Protein AF-A0A6A7AE44-F1 (afdb_monomer_lite)

Secondary structure (DSSP, 8-state):
--PEEEE---S-TT-----GGGT-TTS--TT--EEEEESS--HHHHHHHHT-TT--EEEEEEEEEE------GGGTT-----SEEEEEEEEEEEE-HHHHHHHHTT-TT--EEEEE--S-----SSSS---------HHHHHHHHGGGTTT--EEEEE--S----S--HHHHTHHHHS-TT-SEEEEE--TTS-SS----TTS------GGGS-HHHHHHHHHHHHTHHHH-TT--EEEEEE---SSSS--EEEEEEPPPTT---TTPEEEEEEEEEPTT---S-TTSS-------------------

Radius of gyration: 21.4 Å; chains: 1; bounding box: 53×50×62 Å

Structure (mmCIF, N/CA/C/O backbone):
data_AF-A0A6A7AE44-F1
#
_entry.id   AF-A0A6A7AE44-F1
#
loop_
_atom_site.group_PDB
_atom_site.id
_atom_site.type_symbol
_atom_site.label_atom_id
_atom_site.label_alt_id
_atom_site.label_comp_id
_atom_site.label_asym_id
_atom_site.label_entity_id
_atom_site.label_seq_id
_atom_site.pdbx_PDB_ins_code
_atom_site.Cartn_x
_atom_site.Cartn_y
_atom_site.Cartn_z
_atom_site.occupancy
_atom_site.B_iso_or_equiv
_atom_site.auth_seq_id
_atom_site.auth_comp_id
_atom_site.auth_asym_id
_atom_site.auth_atom_id
_atom_site.pdbx_PDB_model_num
ATOM 1 N N . MET A 1 1 ? -26.236 -9.462 4.933 1.00 46.47 1 MET A N 1
ATOM 2 C CA . MET A 1 1 ? -26.094 -8.435 3.883 1.00 46.47 1 MET A CA 1
ATOM 3 C C . MET A 1 1 ? -25.087 -7.418 4.382 1.00 46.47 1 MET A C 1
ATOM 5 O O . MET A 1 1 ? -25.370 -6.773 5.387 1.00 46.47 1 MET A O 1
ATOM 9 N N . ASP A 1 2 ? -23.921 -7.316 3.748 1.00 50.88 2 ASP A N 1
ATOM 10 C CA . ASP A 1 2 ? -22.960 -6.255 4.054 1.00 50.88 2 ASP A CA 1
ATOM 11 C C . ASP A 1 2 ? -23.473 -4.956 3.428 1.00 50.88 2 ASP A C 1
ATOM 13 O O . ASP A 1 2 ? -23.648 -4.869 2.214 1.00 50.88 2 ASP A O 1
ATOM 17 N N . ARG A 1 3 ? -23.796 -3.957 4.255 1.00 55.84 3 ARG A N 1
ATOM 18 C CA . ARG A 1 3 ? -24.189 -2.639 3.748 1.00 55.84 3 ARG A CA 1
ATOM 19 C C . ARG A 1 3 ? -22.929 -1.878 3.351 1.00 55.84 3 ARG A C 1
ATOM 21 O O . ARG A 1 3 ? -22.082 -1.618 4.204 1.00 55.84 3 ARG A O 1
ATOM 28 N N . ILE A 1 4 ? -22.826 -1.506 2.078 1.00 54.50 4 ILE A N 1
ATOM 29 C CA . ILE A 1 4 ? -21.828 -0.549 1.598 1.00 54.50 4 ILE A CA 1
ATOM 30 C C . ILE A 1 4 ? -22.443 0.842 1.732 1.00 54.50 4 ILE A C 1
ATOM 32 O O . ILE A 1 4 ? -23.440 1.150 1.083 1.00 54.50 4 ILE A O 1
ATOM 36 N N . ALA A 1 5 ? -21.854 1.685 2.575 1.00 64.94 5 ALA A N 1
ATOM 37 C CA . ALA A 1 5 ? -22.173 3.105 2.587 1.00 64.94 5 ALA A CA 1
ATOM 38 C C . ALA A 1 5 ? -21.274 3.823 1.569 1.00 64.94 5 ALA A C 1
ATOM 40 O O . ALA A 1 5 ? -20.048 3.788 1.699 1.00 64.94 5 ALA A O 1
ATOM 41 N N . GLN A 1 6 ? -21.887 4.463 0.571 1.00 61.62 6 GLN A N 1
ATOM 42 C CA . GLN A 1 6 ? -21.229 5.431 -0.308 1.00 61.62 6 GLN A CA 1
ATOM 43 C C . GLN A 1 6 ? -21.717 6.829 0.067 1.00 61.62 6 GLN A C 1
ATOM 45 O O . GLN A 1 6 ? -22.919 7.072 0.163 1.00 61.62 6 GLN A O 1
ATOM 50 N N . MET A 1 7 ? -20.788 7.752 0.299 1.00 59.50 7 MET A N 1
ATOM 51 C CA . MET A 1 7 ? -21.101 9.135 0.652 1.00 59.50 7 MET A CA 1
ATOM 52 C C . MET A 1 7 ? -20.315 10.071 -0.264 1.00 59.50 7 MET A C 1
ATOM 54 O O . MET A 1 7 ? -19.091 10.012 -0.281 1.00 59.50 7 MET A O 1
ATOM 58 N N . ASN A 1 8 ? -21.023 10.940 -0.992 1.00 57.03 8 ASN A N 1
ATOM 59 C CA . ASN A 1 8 ? -20.444 11.996 -1.829 1.00 57.03 8 ASN A CA 1
ATOM 60 C C . ASN A 1 8 ? -20.774 13.370 -1.239 1.00 57.03 8 ASN A C 1
ATOM 62 O O . ASN A 1 8 ? -21.880 13.594 -0.739 1.00 57.03 8 ASN A O 1
ATOM 66 N N . ARG A 1 9 ? -19.818 14.300 -1.298 1.00 59.78 9 ARG A N 1
ATOM 67 C CA . ARG A 1 9 ? -19.918 15.611 -0.646 1.00 59.78 9 ARG A CA 1
ATOM 68 C C . ARG A 1 9 ? -20.338 16.730 -1.612 1.00 59.78 9 ARG A C 1
ATOM 70 O O . ARG A 1 9 ? -20.030 16.706 -2.796 1.00 59.78 9 ARG A O 1
ATOM 77 N N . ARG A 1 10 ? -21.052 17.733 -1.076 1.00 59.06 10 ARG A N 1
ATOM 78 C CA . ARG A 1 10 ? -21.353 19.043 -1.708 1.00 59.06 10 ARG A CA 1
ATOM 79 C C . ARG A 1 10 ? -21.161 20.224 -0.726 1.00 59.06 10 ARG A C 1
ATOM 81 O O . ARG A 1 10 ? -21.859 21.228 -0.827 1.00 59.06 10 ARG A O 1
ATOM 88 N N . ARG A 1 11 ? -20.305 20.091 0.298 1.00 64.88 11 ARG A N 1
ATOM 89 C CA . ARG A 1 11 ? -20.173 21.071 1.407 1.00 64.88 11 ARG A CA 1
ATOM 90 C C . ARG A 1 11 ? -18.946 21.994 1.249 1.00 64.88 11 ARG A C 1
ATOM 92 O O . ARG A 1 11 ? -18.020 21.623 0.536 1.00 64.88 11 ARG A O 1
ATOM 99 N N . PRO A 1 12 ? -18.901 23.153 1.944 1.00 65.94 12 PRO A N 1
ATOM 100 C CA . PRO A 1 12 ? -17.715 24.011 2.009 1.00 65.94 12 PRO A CA 1
ATOM 101 C C . PRO A 1 12 ? -16.530 23.287 2.661 1.00 65.94 12 PRO A C 1
ATOM 103 O O . PRO A 1 12 ? -16.713 22.581 3.653 1.00 65.94 12 PRO A O 1
ATOM 106 N N . ALA A 1 13 ? -15.321 23.511 2.141 1.00 64.94 13 ALA A N 1
ATOM 107 C CA . ALA A 1 13 ? -14.087 22.819 2.537 1.00 64.94 13 ALA A CA 1
ATOM 108 C C . ALA A 1 13 ? -13.642 23.047 4.000 1.00 64.94 13 ALA A C 1
ATOM 110 O O . ALA A 1 13 ? -12.725 22.386 4.474 1.00 64.94 13 ALA A O 1
ATOM 111 N N . GLU A 1 14 ? -14.269 23.985 4.712 1.00 69.44 14 GLU A N 1
ATOM 112 C CA . GLU A 1 14 ? -13.803 24.489 6.010 1.00 69.44 14 GLU A CA 1
ATOM 113 C C . GLU A 1 14 ? -14.457 23.820 7.226 1.00 69.44 14 GLU A C 1
ATOM 115 O O . GLU A 1 14 ? -14.074 24.105 8.357 1.00 69.44 14 GLU A O 1
ATOM 120 N N . ARG A 1 15 ? -15.456 22.948 7.035 1.00 75.94 15 ARG A N 1
ATOM 121 C CA . ARG A 1 15 ? -16.130 22.273 8.154 1.00 75.94 15 ARG A CA 1
ATOM 122 C C . ARG A 1 15 ? -16.066 20.765 8.015 1.00 75.94 15 ARG A C 1
ATOM 124 O O . ARG A 1 15 ? -16.574 20.209 7.038 1.00 75.94 15 ARG A O 1
ATOM 131 N N . ASP A 1 16 ? -15.524 20.116 9.039 1.00 79.62 16 ASP A N 1
ATOM 132 C CA . ASP A 1 16 ? -15.616 18.671 9.197 1.00 79.62 16 ASP A CA 1
ATOM 133 C C . ASP A 1 16 ? -17.077 18.236 9.390 1.00 79.62 16 ASP A C 1
ATOM 135 O O . ASP A 1 16 ? -17.927 18.948 9.931 1.00 79.62 16 ASP A O 1
ATOM 139 N N . PHE A 1 17 ? -17.377 17.031 8.933 1.00 74.12 17 PHE A N 1
ATOM 140 C CA . PHE A 1 17 ? -18.640 16.352 9.116 1.00 74.12 17 PHE A CA 1
ATOM 141 C C . PHE A 1 17 ? -18.744 15.935 10.580 1.00 74.12 17 PHE A C 1
ATOM 143 O O . PHE A 1 17 ? -17.943 15.138 11.088 1.00 74.12 17 PHE A O 1
ATOM 150 N N . GLU A 1 18 ? -19.733 16.492 11.272 1.00 73.00 18 GLU A N 1
ATOM 151 C CA . GLU A 1 18 ? -20.117 16.024 12.595 1.00 73.00 18 GLU A CA 1
ATOM 152 C C . GLU A 1 18 ? -20.654 14.601 12.462 1.00 73.00 18 GLU A C 1
ATOM 154 O O . GLU A 1 18 ? -21.740 14.347 11.945 1.00 73.00 18 GLU A O 1
ATOM 159 N N . CYS A 1 19 ? -19.837 13.647 12.891 1.00 71.25 19 CYS A N 1
ATOM 160 C CA . CYS A 1 19 ? -20.196 12.243 12.908 1.00 71.25 19 CYS A CA 1
ATOM 161 C C . CYS A 1 19 ? -21.068 11.987 14.136 1.00 71.25 19 CYS A C 1
ATOM 163 O O . CYS A 1 19 ? -20.549 11.612 15.188 1.00 71.25 19 CYS A O 1
ATOM 165 N N . CYS A 1 20 ? -22.384 12.189 14.011 1.00 70.56 20 CYS A N 1
ATOM 166 C CA . CYS A 1 20 ? -23.329 11.953 15.110 1.00 70.56 20 CYS A CA 1
ATOM 167 C C . CYS A 1 20 ? -23.188 10.536 15.689 1.00 70.56 20 CYS A C 1
ATOM 169 O O . CYS A 1 20 ? -23.326 10.357 16.887 1.00 70.56 20 CYS A O 1
ATOM 171 N N . PHE A 1 21 ? -22.788 9.556 14.873 1.00 73.44 21 PHE A N 1
ATOM 172 C CA . PHE A 1 21 ? -22.563 8.164 15.281 1.00 73.44 21 PHE A CA 1
ATOM 173 C C . PHE A 1 21 ? -21.436 7.934 16.303 1.00 73.44 21 PHE A C 1
ATOM 175 O O . PHE A 1 21 ? -21.269 6.817 16.778 1.00 73.44 21 PHE A O 1
ATOM 182 N N . LEU A 1 22 ? -20.628 8.950 16.619 1.00 70.06 22 LEU A N 1
ATOM 183 C CA . LEU A 1 22 ? -19.574 8.852 17.641 1.00 70.06 22 LEU A CA 1
ATOM 184 C C . LEU A 1 22 ? -19.949 9.516 18.964 1.00 70.06 22 LEU A C 1
ATOM 186 O O . LEU A 1 22 ? -19.218 9.345 19.941 1.00 70.06 22 LEU A O 1
ATOM 190 N N . VAL A 1 23 ? -21.036 10.288 18.969 1.00 72.38 23 VAL A N 1
ATOM 191 C CA . VAL A 1 23 ? -21.531 11.062 20.116 1.00 72.38 23 VAL A CA 1
ATOM 192 C C . VAL A 1 23 ? -22.860 10.492 20.602 1.00 72.38 23 VAL A C 1
ATOM 194 O O . VAL A 1 23 ? -23.105 10.424 21.801 1.00 72.38 23 VAL A O 1
ATOM 197 N N . ASP A 1 24 ? -23.692 10.059 19.663 1.00 72.69 24 ASP A N 1
ATOM 198 C CA . ASP A 1 24 ? -25.028 9.549 19.891 1.00 72.69 24 ASP A CA 1
ATOM 199 C C . ASP A 1 24 ? -25.013 8.014 19.847 1.00 72.69 24 ASP A C 1
ATOM 201 O O . ASP A 1 24 ? -24.903 7.402 18.781 1.00 72.69 24 ASP A O 1
ATOM 205 N N . ASN A 1 25 ? -25.089 7.398 21.029 1.00 70.00 25 ASN A N 1
ATOM 206 C CA . ASN A 1 25 ? -25.169 5.945 21.186 1.00 70.00 25 ASN A CA 1
ATOM 207 C C . ASN A 1 25 ? -26.554 5.385 20.808 1.00 70.00 25 ASN A C 1
ATOM 209 O O . ASN A 1 25 ? -26.734 4.170 20.842 1.00 70.00 25 ASN A O 1
ATOM 213 N N . GLU A 1 26 ? -27.539 6.227 20.472 1.00 72.69 26 GLU A N 1
ATOM 214 C CA . GLU A 1 26 ? -28.905 5.774 20.188 1.00 72.69 26 GLU A CA 1
ATOM 215 C C . GLU A 1 26 ? -29.047 5.127 18.804 1.00 72.69 26 GLU A C 1
ATOM 217 O O . GLU A 1 26 ? -29.993 4.377 18.555 1.00 72.69 26 GLU A O 1
ATOM 222 N N . ARG A 1 27 ? -28.107 5.379 17.886 1.00 80.56 27 ARG A N 1
ATOM 223 C CA . ARG A 1 27 ? -28.139 4.812 16.533 1.00 80.56 27 ARG A CA 1
ATOM 224 C C . ARG A 1 27 ? -27.209 3.611 16.416 1.00 80.56 27 ARG A C 1
ATOM 226 O O . ARG A 1 27 ? -25.998 3.722 16.586 1.00 80.56 27 ARG A O 1
ATOM 233 N N . ASP A 1 28 ? -27.782 2.473 16.041 1.00 83.19 28 ASP A N 1
ATOM 234 C CA . ASP A 1 28 ? -27.025 1.249 15.806 1.00 83.19 28 ASP A CA 1
ATOM 235 C C . ASP A 1 28 ? -26.329 1.263 14.431 1.00 83.19 28 ASP A C 1
ATOM 237 O O . ASP A 1 28 ? -26.972 1.230 13.378 1.00 83.19 28 ASP A O 1
ATOM 241 N N . PHE A 1 29 ? -24.995 1.280 14.451 1.00 84.62 29 PHE A N 1
ATOM 242 C CA . PHE A 1 29 ? -24.129 1.125 13.273 1.00 84.62 29 PHE A CA 1
ATOM 243 C C . PHE A 1 29 ? -23.356 -0.202 13.283 1.00 84.62 29 PHE A C 1
ATOM 245 O O . PHE A 1 29 ? -22.379 -0.370 12.548 1.00 84.62 29 PHE A O 1
ATOM 252 N N . SER A 1 30 ? -23.776 -1.166 14.105 1.00 87.25 30 SER A N 1
ATOM 253 C CA . SER A 1 30 ? -23.108 -2.460 14.276 1.00 87.25 30 SER A CA 1
ATOM 254 C C . SER A 1 30 ? -23.113 -3.339 13.018 1.00 87.25 30 SER A C 1
ATOM 256 O O . SER A 1 30 ? -22.368 -4.318 12.940 1.00 87.25 30 SER A O 1
ATOM 258 N N . ASN A 1 31 ? -23.908 -3.000 12.004 1.00 90.75 31 ASN A N 1
ATOM 259 C CA . ASN A 1 31 ? -23.988 -3.737 10.745 1.00 90.75 31 ASN A CA 1
ATOM 260 C C . ASN A 1 31 ? -23.072 -3.193 9.633 1.00 90.75 31 ASN A C 1
ATOM 262 O O . ASN A 1 31 ? -22.961 -3.831 8.584 1.00 90.75 31 ASN A O 1
ATOM 266 N N . ILE A 1 32 ? -22.405 -2.050 9.831 1.00 92.88 32 ILE A N 1
ATOM 267 C CA . ILE A 1 32 ? -21.503 -1.482 8.822 1.00 92.88 32 ILE A CA 1
ATOM 268 C C . ILE A 1 32 ? -20.132 -2.148 8.938 1.00 92.88 32 ILE A C 1
ATOM 270 O O . ILE A 1 32 ? -19.388 -1.910 9.888 1.00 92.88 32 ILE A O 1
ATOM 274 N N . ARG A 1 33 ? -19.792 -2.977 7.946 1.00 96.00 33 ARG A N 1
ATOM 275 C CA . ARG A 1 33 ? -18.502 -3.686 7.873 1.00 96.00 33 ARG A CA 1
ATOM 276 C C . ARG A 1 33 ? -17.525 -3.092 6.874 1.00 96.00 33 ARG A C 1
ATOM 278 O O . ARG A 1 33 ? -16.318 -3.258 7.054 1.00 96.00 33 ARG A O 1
ATOM 285 N N . THR A 1 34 ? -18.035 -2.373 5.878 1.00 96.50 34 THR A N 1
ATOM 286 C CA . THR A 1 34 ? -17.228 -1.795 4.807 1.00 96.50 34 THR A CA 1
ATOM 287 C C . THR A 1 34 ? -17.686 -0.380 4.503 1.00 96.50 34 THR A C 1
ATOM 289 O O . THR A 1 34 ? -18.879 -0.127 4.335 1.00 96.50 34 THR A O 1
ATOM 292 N N . ILE A 1 35 ? -16.730 0.540 4.397 1.00 95.50 35 ILE A N 1
ATOM 293 C CA . ILE A 1 35 ? -16.974 1.922 3.982 1.00 95.50 35 ILE A CA 1
ATOM 294 C C . ILE A 1 35 ? -16.084 2.269 2.797 1.00 95.50 35 ILE A C 1
ATOM 296 O O . ILE A 1 35 ? -14.884 1.984 2.789 1.00 95.50 35 ILE A O 1
ATOM 300 N N . HIS A 1 36 ? -16.672 2.950 1.817 1.00 96.19 36 HIS A N 1
ATOM 301 C CA . HIS A 1 36 ? -15.932 3.582 0.737 1.00 96.19 36 HIS A CA 1
ATOM 302 C C . HIS A 1 36 ? -16.263 5.070 0.701 1.00 96.19 36 HIS A C 1
ATOM 304 O O . HIS A 1 36 ? -17.385 5.462 0.393 1.00 96.19 36 HIS A O 1
ATOM 310 N N . VAL A 1 37 ? -15.266 5.893 1.016 1.00 93.69 37 VAL A N 1
ATOM 311 C CA . VAL A 1 37 ? -15.342 7.347 0.880 1.00 93.69 37 VAL A CA 1
ATOM 312 C C . VAL A 1 37 ? -14.539 7.812 -0.331 1.00 93.69 37 VAL A C 1
ATOM 314 O O . VAL A 1 37 ? -13.438 7.317 -0.612 1.00 93.69 37 VAL A O 1
ATOM 317 N N . GLN A 1 38 ? -15.105 8.758 -1.073 1.00 92.31 38 GLN A N 1
ATOM 318 C CA . GLN A 1 38 ? -14.507 9.306 -2.284 1.00 92.31 38 GLN A CA 1
ATOM 319 C C . GLN A 1 38 ? -14.627 10.823 -2.283 1.00 92.31 38 GLN A C 1
ATOM 321 O O . GLN A 1 38 ? -15.735 11.323 -2.138 1.00 92.31 38 GLN A O 1
ATOM 326 N N . GLN A 1 39 ? -13.503 11.509 -2.524 1.00 87.94 39 GLN A N 1
ATOM 327 C CA . GLN A 1 39 ? -13.413 12.972 -2.686 1.00 87.94 39 GLN A CA 1
ATOM 328 C C . GLN A 1 39 ? -13.880 13.788 -1.464 1.00 87.94 39 GLN A C 1
ATOM 330 O O . GLN A 1 39 ? -14.750 13.389 -0.707 1.00 87.94 39 GLN A O 1
ATOM 335 N N . ASP A 1 40 ? -13.282 14.957 -1.245 1.00 86.31 40 ASP A N 1
ATOM 336 C CA . ASP A 1 40 ? -13.733 15.943 -0.245 1.00 86.31 40 ASP A CA 1
ATOM 337 C C . ASP A 1 40 ? -13.851 15.465 1.220 1.00 86.31 40 ASP A C 1
ATOM 339 O O . ASP A 1 40 ? -14.496 16.133 2.033 1.00 86.31 40 ASP A O 1
ATOM 343 N N . PHE A 1 41 ? -13.214 14.349 1.591 1.00 90.81 41 PHE A N 1
ATOM 344 C CA . PHE A 1 41 ? -13.094 13.911 2.984 1.00 90.81 41 PHE A CA 1
ATOM 345 C C . PHE A 1 41 ? -11.751 14.331 3.577 1.00 90.81 41 PHE A C 1
ATOM 347 O O . PHE A 1 41 ? -10.691 14.076 2.999 1.00 90.81 41 PHE A O 1
ATOM 354 N N . THR A 1 42 ? -11.796 14.946 4.756 1.00 92.44 42 THR A N 1
ATOM 355 C CA . THR A 1 42 ? -10.609 15.270 5.547 1.00 92.44 42 THR A CA 1
ATOM 356 C C . THR A 1 42 ? -10.078 14.019 6.247 1.00 92.44 42 THR A C 1
ATOM 358 O O . THR A 1 42 ? -10.796 13.040 6.468 1.00 92.44 42 THR A O 1
ATOM 361 N N . THR A 1 43 ? -8.806 14.041 6.648 1.00 94.62 43 THR A N 1
ATOM 362 C CA . THR A 1 43 ? -8.214 12.963 7.456 1.00 94.62 43 THR A CA 1
ATOM 363 C C . THR A 1 43 ? -8.990 12.739 8.757 1.00 94.62 43 THR A C 1
ATOM 365 O O . THR A 1 43 ? -9.160 11.597 9.179 1.00 94.62 43 THR A O 1
ATOM 368 N N . THR A 1 44 ? -9.486 13.815 9.378 1.00 94.38 44 THR A N 1
ATOM 369 C CA . THR A 1 44 ? -10.305 13.760 10.595 1.00 94.38 44 THR A CA 1
ATOM 370 C C . THR A 1 44 ? -11.593 12.975 10.363 1.00 94.38 44 THR A C 1
ATOM 372 O O . THR A 1 44 ? -11.954 12.118 11.168 1.00 94.38 44 THR A O 1
ATOM 375 N N . GLU A 1 45 ? -12.280 13.230 9.251 1.00 93.25 45 GLU A N 1
ATOM 376 C CA . GLU A 1 45 ? -13.512 12.527 8.886 1.00 93.25 45 GLU A CA 1
ATOM 377 C C . GLU A 1 45 ? -13.257 11.064 8.556 1.00 93.25 45 GLU A C 1
ATOM 379 O O . GLU A 1 45 ? -13.976 10.194 9.041 1.00 93.25 45 GLU A O 1
ATOM 384 N N . ILE A 1 46 ? -12.203 10.784 7.785 1.00 95.31 46 ILE A N 1
ATOM 385 C CA . ILE A 1 46 ? -11.767 9.414 7.504 1.00 95.31 46 ILE A CA 1
ATOM 386 C C . ILE A 1 46 ? -11.566 8.672 8.825 1.00 95.31 46 ILE A C 1
ATOM 388 O O . ILE A 1 46 ? -12.170 7.624 9.038 1.00 95.31 46 ILE A O 1
ATOM 392 N N . LEU A 1 47 ? -10.798 9.254 9.747 1.00 95.62 47 LEU A N 1
ATOM 393 C CA . LEU A 1 47 ? -10.520 8.639 11.036 1.00 95.62 47 LEU A CA 1
ATOM 394 C C . LEU A 1 47 ? -11.785 8.475 11.891 1.00 95.62 47 LEU A C 1
ATOM 396 O O . LEU A 1 47 ? -11.933 7.452 12.546 1.00 95.62 47 LEU A O 1
ATOM 400 N N . ARG A 1 48 ? -12.738 9.414 11.843 1.00 93.56 48 ARG A N 1
ATOM 401 C CA . ARG A 1 48 ? -14.054 9.263 12.491 1.00 93.56 48 ARG A CA 1
ATOM 402 C C . ARG A 1 48 ? -14.785 8.013 11.998 1.00 93.56 48 ARG A C 1
ATOM 404 O O . ARG A 1 48 ? -15.210 7.204 12.820 1.00 93.56 48 ARG A O 1
ATOM 411 N N . PHE A 1 49 ? -14.888 7.810 10.683 1.00 94.56 49 PHE A N 1
ATOM 412 C CA . PHE A 1 49 ? -15.511 6.600 10.131 1.00 94.56 49 PHE A CA 1
ATOM 413 C C . PHE A 1 49 ? -14.776 5.328 10.555 1.00 94.56 49 PHE A C 1
ATOM 415 O O . PHE A 1 49 ? -15.423 4.335 10.879 1.00 94.56 49 PHE A O 1
ATOM 422 N N . MET A 1 50 ? -13.443 5.369 10.636 1.00 95.75 50 MET A N 1
ATOM 423 C CA . MET A 1 50 ? -12.630 4.227 11.071 1.00 95.75 50 MET A CA 1
ATOM 424 C C . MET A 1 50 ? -12.944 3.738 12.490 1.00 95.75 50 MET A C 1
ATOM 426 O O . MET A 1 50 ? -12.639 2.590 12.813 1.00 95.75 50 MET A O 1
ATOM 430 N N . LEU A 1 51 ? -13.539 4.581 13.335 1.00 94.25 51 LEU A N 1
ATOM 431 C CA . LEU A 1 51 ? -13.877 4.262 14.725 1.00 94.25 51 LEU A CA 1
ATOM 432 C C . LEU A 1 51 ? -15.256 3.612 14.894 1.00 94.25 51 LEU A C 1
ATOM 434 O O . LEU A 1 51 ? -15.682 3.382 16.026 1.00 94.25 51 LEU A O 1
ATOM 438 N N . LEU A 1 52 ? -15.954 3.293 13.802 1.00 92.94 52 LEU A N 1
ATOM 439 C CA . LEU A 1 52 ? -17.166 2.480 13.866 1.00 92.94 52 LEU A CA 1
ATOM 440 C C . LEU A 1 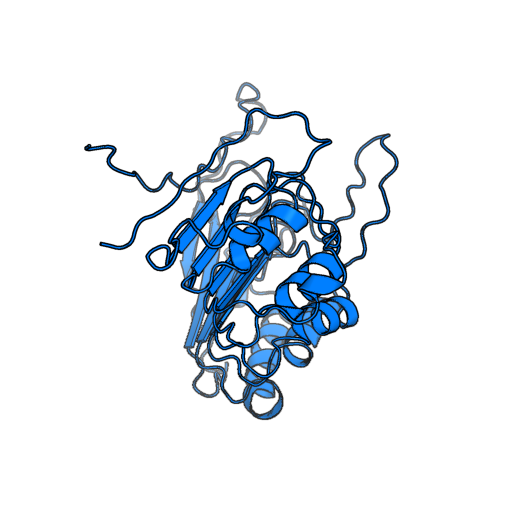52 ? -16.837 1.063 14.381 1.00 92.94 52 LEU A C 1
ATOM 442 O O . LEU A 1 52 ? -15.931 0.413 13.855 1.00 92.94 52 LEU A O 1
ATOM 446 N N . PRO A 1 53 ? -17.577 0.543 15.378 1.00 91.19 53 PRO A N 1
ATOM 447 C CA . PRO A 1 53 ? -17.178 -0.650 16.134 1.00 91.19 53 PRO A CA 1
ATOM 448 C C . PRO A 1 53 ? -17.099 -1.925 15.279 1.00 91.19 53 PRO A C 1
ATOM 450 O O . PRO A 1 53 ? -16.230 -2.779 15.493 1.00 91.19 53 PRO A O 1
ATOM 453 N N . SER A 1 54 ? -17.967 -2.041 14.274 1.00 94.12 54 SER A N 1
ATOM 454 C CA . SER A 1 54 ? -18.047 -3.210 13.390 1.00 94.12 54 SER A CA 1
ATOM 455 C C . SER A 1 54 ? -17.277 -3.081 12.082 1.00 94.12 54 SER A C 1
ATOM 457 O O . SER A 1 54 ? -17.242 -4.041 11.308 1.00 94.12 54 SER A O 1
ATOM 459 N N . LEU A 1 55 ? -16.657 -1.930 11.822 1.00 96.50 55 LEU A N 1
ATOM 460 C CA . LEU A 1 55 ? -15.990 -1.676 10.554 1.00 96.50 55 LEU A CA 1
ATOM 461 C C . LEU A 1 55 ? -14.747 -2.564 10.422 1.00 96.50 55 LEU A C 1
ATOM 463 O O . LEU A 1 55 ? -13.925 -2.665 11.328 1.00 96.50 55 LEU A O 1
ATOM 467 N N . ARG A 1 56 ? -14.615 -3.248 9.288 1.00 97.62 56 ARG A N 1
ATOM 468 C CA . ARG A 1 56 ? -13.495 -4.152 8.988 1.00 97.62 56 ARG A CA 1
ATOM 469 C C . ARG A 1 56 ? -12.676 -3.661 7.813 1.00 97.62 56 ARG A C 1
ATOM 471 O O . ARG A 1 56 ? -11.458 -3.819 7.816 1.00 97.62 56 ARG A O 1
ATOM 478 N N . GLU A 1 57 ? -13.325 -3.029 6.846 1.00 98.19 57 GLU A N 1
ATOM 479 C CA . GLU A 1 57 ? -12.671 -2.552 5.638 1.00 98.19 57 GLU A CA 1
ATOM 480 C C . GLU A 1 57 ? -13.011 -1.094 5.367 1.00 98.19 57 GLU A C 1
ATOM 482 O O . GLU A 1 57 ? -14.172 -0.686 5.415 1.00 98.19 57 GLU A O 1
ATOM 487 N N . MET A 1 58 ? -11.995 -0.305 5.032 1.00 97.94 58 MET A N 1
ATOM 488 C CA . MET A 1 58 ? -12.204 1.067 4.600 1.00 97.94 58 MET A CA 1
ATOM 489 C C . MET A 1 58 ? -11.360 1.405 3.382 1.00 97.94 58 MET A C 1
ATOM 491 O O . MET A 1 58 ? -10.163 1.122 3.331 1.00 97.94 58 MET A O 1
ATOM 495 N N . LYS A 1 59 ? -11.995 2.067 2.416 1.00 97.81 59 LYS A N 1
ATOM 496 C CA . LYS A 1 59 ? -11.332 2.672 1.264 1.00 97.81 59 LYS A CA 1
ATOM 497 C C . LYS A 1 59 ? -11.596 4.168 1.267 1.00 97.81 59 LYS A C 1
ATOM 499 O O . LYS A 1 59 ? -12.750 4.587 1.281 1.00 97.81 59 LYS A O 1
ATOM 504 N N . ALA A 1 60 ? -10.539 4.964 1.227 1.00 96.19 60 ALA A N 1
ATOM 505 C CA . ALA A 1 60 ? -10.599 6.405 1.067 1.00 96.19 60 ALA A CA 1
ATOM 506 C C . ALA A 1 60 ? -9.806 6.778 -0.186 1.00 96.19 60 ALA A C 1
ATOM 508 O O . ALA A 1 60 ? -8.584 6.644 -0.226 1.00 96.19 60 ALA A O 1
ATOM 509 N N . THR A 1 61 ? -10.522 7.175 -1.235 1.00 94.62 61 THR A N 1
ATOM 510 C CA . THR A 1 61 ? -9.959 7.332 -2.586 1.00 94.62 61 THR A CA 1
ATOM 511 C C . THR A 1 61 ? -10.215 8.723 -3.150 1.00 94.62 61 THR A C 1
ATOM 513 O O . THR A 1 61 ? -11.123 9.421 -2.698 1.00 94.62 61 THR A O 1
ATOM 516 N N . TYR A 1 62 ? -9.437 9.125 -4.159 1.00 90.94 62 TYR A N 1
ATOM 517 C CA . TYR A 1 62 ? -9.520 10.460 -4.775 1.00 90.94 62 TYR A CA 1
ATOM 518 C C . TYR A 1 62 ? -9.368 11.611 -3.776 1.00 90.94 62 TYR A C 1
ATOM 520 O O . TYR A 1 62 ? -9.917 12.694 -3.965 1.00 90.94 62 TYR A O 1
ATOM 528 N N . LEU A 1 63 ? -8.619 11.374 -2.710 1.00 91.06 63 LEU A N 1
ATOM 529 C CA . LEU A 1 63 ? -8.329 12.381 -1.711 1.00 91.06 63 LEU A CA 1
ATOM 530 C C . LEU A 1 63 ? -7.406 13.468 -2.311 1.00 91.06 63 LEU A C 1
ATOM 532 O O . LEU A 1 63 ? -6.623 13.188 -3.224 1.00 91.06 63 LEU A O 1
ATOM 536 N N . ASP A 1 64 ? -7.498 14.710 -1.828 1.00 88.06 64 ASP A N 1
ATOM 537 C CA . ASP A 1 64 ? -6.678 15.833 -2.329 1.00 88.06 64 ASP A CA 1
ATOM 538 C C . ASP A 1 64 ? -5.505 16.174 -1.399 1.00 88.06 64 ASP A C 1
ATOM 540 O O . ASP A 1 64 ? -4.346 16.198 -1.820 1.00 88.06 64 ASP A O 1
ATOM 544 N N . ILE A 1 65 ? -5.787 16.358 -0.107 1.00 88.81 65 ILE A N 1
ATOM 545 C CA . ILE A 1 65 ? -4.774 16.655 0.908 1.00 88.81 65 ILE A CA 1
ATOM 546 C C . ILE A 1 65 ? -5.018 15.799 2.153 1.00 88.81 65 ILE A C 1
ATOM 548 O O . ILE A 1 65 ? -6.109 15.818 2.715 1.00 88.81 65 ILE A O 1
ATOM 552 N N . MET A 1 66 ? -3.983 15.102 2.622 1.00 91.69 66 MET A N 1
ATOM 553 C CA . MET A 1 66 ? -3.963 14.401 3.905 1.00 91.69 66 MET A CA 1
ATOM 554 C C . MET A 1 66 ? -3.073 15.154 4.890 1.00 91.69 66 MET A C 1
ATOM 556 O O . MET A 1 66 ? -1.853 15.196 4.731 1.00 91.69 66 MET A O 1
ATOM 560 N N . LYS A 1 67 ? -3.700 15.759 5.898 1.00 92.88 67 LYS A N 1
ATOM 561 C CA . LYS A 1 67 ? -3.038 16.417 7.037 1.00 92.88 67 LYS A CA 1
ATOM 562 C C . LYS A 1 67 ? -3.228 15.591 8.307 1.00 92.88 67 LYS A C 1
ATOM 564 O O . LYS A 1 67 ? -4.151 14.775 8.323 1.00 92.88 67 LYS A O 1
ATOM 569 N N . PRO A 1 68 ? -2.421 15.783 9.361 1.00 93.69 68 PRO A N 1
ATOM 570 C CA . PRO A 1 68 ? -2.687 15.164 10.653 1.00 93.69 68 PRO A CA 1
ATOM 571 C C . PRO A 1 68 ? -4.143 15.402 11.085 1.00 93.69 68 PRO A C 1
ATOM 573 O O . PRO A 1 68 ? -4.629 16.527 10.949 1.00 93.69 68 PRO A O 1
ATOM 576 N N . PRO A 1 69 ? -4.864 14.357 11.525 1.00 94.44 69 PRO A N 1
ATOM 577 C CA . PRO A 1 69 ? -6.256 14.494 11.926 1.00 94.44 69 PRO A CA 1
ATOM 578 C C . PRO A 1 69 ? -6.357 15.310 13.217 1.00 94.44 69 PRO A C 1
ATOM 580 O O . PRO A 1 69 ? -5.585 15.093 14.154 1.00 94.44 69 PRO A O 1
ATOM 583 N N . ASP A 1 70 ? -7.343 16.199 13.272 1.00 92.81 70 ASP A N 1
ATOM 584 C CA . ASP A 1 70 ? -7.671 16.987 14.458 1.00 92.81 70 ASP A CA 1
ATOM 585 C C . ASP A 1 70 ? -8.791 16.285 15.236 1.00 92.81 70 ASP A C 1
ATOM 587 O O . ASP A 1 70 ? -9.983 16.418 14.941 1.00 92.81 70 ASP A O 1
ATOM 591 N N . LEU A 1 71 ? -8.393 15.427 16.178 1.00 87.81 71 LEU A N 1
ATOM 592 C CA . LEU A 1 71 ? -9.321 14.706 17.042 1.00 87.81 71 LEU A CA 1
ATOM 593 C C . LEU A 1 71 ? -9.289 15.260 18.468 1.00 87.81 71 LEU A C 1
ATOM 595 O O . LEU A 1 71 ? -8.201 15.490 19.001 1.00 87.81 71 LEU A O 1
ATOM 599 N N . PRO A 1 72 ? -10.453 15.349 19.141 1.00 89.50 72 PRO A N 1
ATOM 600 C CA . PRO A 1 72 ? -10.503 15.628 20.570 1.00 89.50 72 PRO A CA 1
ATOM 601 C C . PRO A 1 72 ? -9.643 14.638 21.365 1.00 89.50 72 PRO A C 1
ATOM 603 O O . PRO A 1 72 ? -9.629 13.439 21.073 1.00 89.50 72 PRO A O 1
ATOM 606 N N . SER A 1 73 ? -8.980 15.116 22.419 1.00 89.12 73 SER A N 1
ATOM 607 C CA . SER A 1 73 ? -8.125 14.293 23.291 1.00 89.12 73 SER A CA 1
ATOM 608 C C . SER A 1 73 ? -8.850 13.072 23.864 1.00 89.12 73 SER A C 1
ATOM 610 O O . SER A 1 73 ? -8.262 11.997 23.947 1.00 89.12 73 SER A O 1
ATOM 612 N N . ALA A 1 74 ? -10.150 13.202 24.149 1.00 89.25 74 ALA A N 1
ATOM 613 C CA . ALA A 1 74 ? -11.019 12.121 24.619 1.00 89.25 74 ALA A CA 1
ATOM 614 C C . ALA A 1 74 ? -11.067 10.899 23.680 1.00 89.25 74 ALA A C 1
ATOM 616 O O . ALA A 1 74 ? -11.541 9.834 24.063 1.00 89.25 74 ALA A O 1
ATOM 617 N N . TRP A 1 75 ? -10.630 11.040 22.428 1.00 88.62 75 TRP A N 1
ATOM 618 C CA . TRP A 1 75 ? -10.656 9.959 21.450 1.00 88.62 75 TRP A CA 1
ATOM 619 C C . TRP A 1 75 ? -9.307 9.267 21.294 1.00 88.62 75 TRP A C 1
ATOM 621 O O . TRP A 1 75 ? -9.244 8.254 20.608 1.00 88.62 75 TRP A O 1
ATOM 631 N N . ALA A 1 76 ? -8.248 9.759 21.941 1.00 89.69 76 ALA A N 1
ATOM 632 C CA . ALA A 1 76 ? -6.903 9.194 21.842 1.00 89.69 76 ALA A CA 1
ATOM 633 C C . ALA A 1 76 ? -6.828 7.713 22.265 1.00 89.69 76 ALA A C 1
ATOM 635 O O . ALA A 1 76 ? -5.956 6.977 21.802 1.00 89.69 76 ALA A O 1
ATOM 636 N N . GLU A 1 77 ? -7.754 7.257 23.109 1.00 92.62 77 GLU A N 1
ATOM 637 C CA . GLU A 1 77 ? -7.838 5.870 23.581 1.00 92.62 77 GLU A CA 1
ATOM 638 C C . GLU A 1 77 ? -8.683 4.963 22.679 1.00 92.62 77 GLU A C 1
ATOM 640 O O . GLU A 1 77 ? -8.572 3.740 22.762 1.00 92.62 77 GLU A O 1
ATOM 645 N N . LYS A 1 78 ? -9.491 5.527 21.769 1.00 94.12 78 LYS A N 1
ATOM 646 C CA . LYS A 1 78 ? -10.306 4.716 20.859 1.00 94.12 78 LYS A CA 1
ATOM 647 C C . LYS A 1 78 ? -9.410 3.924 19.906 1.00 94.12 78 LYS A C 1
ATOM 649 O O . LYS A 1 78 ? -8.325 4.364 19.518 1.00 94.12 78 LYS A O 1
ATOM 654 N N . ARG A 1 79 ? -9.866 2.734 19.523 1.00 96.44 79 ARG A N 1
ATOM 655 C CA . ARG A 1 79 ? -9.176 1.853 18.576 1.00 96.44 79 ARG A CA 1
ATOM 656 C C . ARG A 1 79 ? -10.157 1.394 17.508 1.00 96.44 79 ARG A C 1
ATOM 658 O O . ARG A 1 79 ? -11.299 1.061 17.805 1.00 96.44 79 ARG A O 1
ATOM 665 N N . SER A 1 80 ? -9.695 1.401 16.268 1.00 96.94 80 SER A N 1
ATOM 666 C CA . SER A 1 80 ? -10.392 0.847 15.120 1.00 96.94 80 SER A CA 1
ATOM 667 C C . SER A 1 80 ? -10.273 -0.673 15.114 1.00 96.94 80 SER A C 1
ATOM 669 O O . SER A 1 80 ? -9.258 -1.247 15.513 1.00 96.94 80 SER A O 1
ATOM 671 N N . THR A 1 81 ? -11.308 -1.325 14.602 1.00 97.06 81 THR A N 1
ATOM 672 C CA . THR A 1 81 ? -11.351 -2.771 14.382 1.00 97.06 81 THR A CA 1
ATOM 673 C C . THR A 1 81 ? -11.072 -3.150 12.920 1.00 97.06 81 THR A C 1
ATOM 675 O O . THR A 1 81 ? -11.189 -4.322 12.551 1.00 97.06 81 THR A O 1
ATOM 678 N N . ILE A 1 82 ? -10.661 -2.174 12.097 1.00 98.19 82 ILE A N 1
ATOM 679 C CA . ILE A 1 82 ? -10.319 -2.360 10.685 1.00 98.19 82 ILE A CA 1
ATOM 680 C C . ILE A 1 82 ? -9.134 -3.315 10.525 1.00 98.19 82 ILE A C 1
ATOM 682 O O . ILE A 1 82 ? -8.104 -3.201 11.192 1.00 98.19 82 ILE A O 1
ATOM 686 N N . THR A 1 83 ? -9.268 -4.220 9.560 1.00 98.50 83 THR A N 1
ATOM 687 C CA . THR A 1 83 ? -8.230 -5.153 9.115 1.00 98.50 83 THR A CA 1
ATOM 688 C C . THR A 1 83 ? -7.674 -4.792 7.738 1.00 98.50 83 THR A C 1
ATOM 690 O O . THR A 1 83 ? -6.516 -5.121 7.461 1.00 98.50 83 THR A O 1
ATOM 693 N N . THR A 1 84 ? -8.444 -4.071 6.913 1.00 98.56 84 THR A N 1
ATOM 694 C CA . THR A 1 84 ? -8.054 -3.641 5.560 1.00 98.56 84 THR A CA 1
ATOM 695 C C . THR A 1 84 ? -8.278 -2.145 5.362 1.00 98.56 84 THR A C 1
ATOM 697 O O . THR A 1 84 ? -9.406 -1.663 5.464 1.00 98.56 84 THR A O 1
ATOM 700 N N . LEU A 1 85 ? -7.216 -1.417 5.014 1.00 98.38 85 LEU A N 1
ATOM 701 C CA . LEU A 1 85 ? -7.257 0.023 4.759 1.00 98.38 85 LEU A CA 1
ATOM 702 C C . LEU A 1 85 ? -6.650 0.355 3.395 1.00 98.38 85 LEU A C 1
ATOM 704 O O . LEU A 1 85 ? -5.519 -0.034 3.097 1.00 98.38 85 LEU A O 1
ATOM 708 N N . GLU A 1 86 ? -7.382 1.122 2.590 1.00 97.69 86 GLU A N 1
ATOM 709 C CA . GLU A 1 86 ? -6.900 1.692 1.334 1.00 97.69 86 GLU A CA 1
ATOM 710 C C . GLU A 1 86 ? -6.964 3.220 1.367 1.00 97.69 86 GLU A C 1
ATOM 712 O O . GLU A 1 86 ? -8.030 3.791 1.583 1.00 97.69 86 GLU A O 1
ATOM 717 N N . LEU A 1 87 ? -5.826 3.875 1.134 1.00 96.31 87 LEU A N 1
ATOM 718 C CA . LEU A 1 87 ? -5.685 5.327 1.061 1.00 96.31 87 LEU A CA 1
ATOM 719 C C . LEU A 1 87 ? -5.099 5.702 -0.301 1.00 96.31 87 LEU A C 1
ATOM 721 O O . LEU A 1 87 ? -3.948 5.374 -0.602 1.00 96.31 87 LEU A O 1
ATOM 725 N N . SER A 1 88 ? -5.880 6.391 -1.130 1.00 93.62 88 SER A N 1
ATOM 726 C CA . SER A 1 88 ? -5.454 6.831 -2.457 1.00 93.62 88 SER A CA 1
ATOM 727 C C . SER A 1 88 ? -5.930 8.240 -2.775 1.00 93.62 88 SER A C 1
ATOM 729 O O . SER A 1 88 ? -6.969 8.707 -2.308 1.00 93.62 88 SER A O 1
ATOM 731 N N . GLY A 1 89 ? -5.142 8.936 -3.582 1.00 90.00 89 GLY A N 1
ATOM 732 C CA . GLY A 1 89 ? -5.372 10.330 -3.894 1.00 90.00 89 GLY A CA 1
ATOM 733 C C . GLY A 1 89 ? -5.632 10.613 -5.357 1.00 90.00 89 GLY A C 1
ATOM 734 O O . GLY A 1 89 ? -5.487 9.766 -6.237 1.00 90.00 89 GLY A O 1
ATOM 735 N N . CYS A 1 90 ? -6.003 11.858 -5.622 1.00 85.88 90 CYS A N 1
ATOM 736 C CA . CYS A 1 90 ? -6.183 12.381 -6.962 1.00 85.88 90 CYS A CA 1
ATOM 737 C C . CYS A 1 90 ? -4.826 12.660 -7.650 1.00 85.88 90 CYS A C 1
ATOM 739 O O . CYS A 1 90 ? -3.747 12.290 -7.186 1.00 85.88 90 CYS A O 1
ATOM 741 N N . THR A 1 91 ? -4.858 13.338 -8.802 1.00 74.75 91 THR A N 1
ATOM 742 C CA . THR A 1 91 ? -3.631 13.679 -9.551 1.00 74.75 91 THR A CA 1
ATOM 743 C C . THR A 1 91 ? -2.743 14.694 -8.823 1.00 74.75 91 THR A C 1
ATOM 745 O O . THR A 1 91 ? -1.557 14.764 -9.122 1.00 74.75 91 THR A O 1
ATOM 748 N N . LEU A 1 92 ? -3.293 15.477 -7.891 1.00 78.00 92 LEU A N 1
ATOM 749 C CA . LEU A 1 92 ? -2.567 16.487 -7.113 1.00 78.00 92 LEU A CA 1
ATOM 750 C C . LEU A 1 92 ? -2.382 16.083 -5.647 1.00 78.00 92 LEU A C 1
ATOM 752 O O . LEU A 1 92 ? -2.065 16.940 -4.828 1.00 78.00 92 LEU A O 1
ATOM 756 N N . TRP A 1 93 ? -2.523 14.788 -5.350 1.00 83.62 93 TRP A N 1
ATOM 757 C CA . TRP A 1 93 ? -2.479 14.226 -4.006 1.00 83.62 93 TRP A CA 1
ATOM 758 C C . TRP A 1 93 ? -1.294 14.725 -3.179 1.00 83.62 93 TRP A C 1
ATOM 760 O O . TRP A 1 93 ? -0.128 14.546 -3.549 1.00 83.62 93 TRP A O 1
ATOM 770 N N . ARG A 1 94 ? -1.601 15.349 -2.043 1.00 83.69 94 ARG A N 1
ATOM 771 C CA . ARG A 1 94 ? -0.633 15.835 -1.058 1.00 83.69 94 ARG A CA 1
ATOM 772 C C . ARG A 1 94 ? -0.794 15.038 0.225 1.00 83.69 94 ARG A C 1
ATOM 774 O O . ARG A 1 94 ? -1.891 14.969 0.764 1.00 83.69 94 ARG A O 1
ATOM 781 N N . ILE A 1 95 ? 0.298 14.482 0.734 1.00 86.50 95 ILE A N 1
ATOM 782 C CA . ILE A 1 95 ? 0.286 13.707 1.976 1.00 86.50 95 ILE A CA 1
ATOM 783 C C . ILE A 1 95 ? 1.362 14.236 2.904 1.00 86.50 95 ILE A C 1
ATOM 785 O O . ILE A 1 95 ? 2.518 14.359 2.502 1.00 86.50 95 ILE A O 1
ATOM 789 N N . ASP A 1 96 ? 0.975 14.476 4.148 1.00 89.69 96 ASP A N 1
ATOM 790 C CA . ASP A 1 96 ? 1.875 14.471 5.292 1.00 89.69 96 ASP A CA 1
ATOM 791 C C . ASP A 1 96 ? 1.964 13.040 5.851 1.00 89.69 96 ASP A C 1
ATOM 793 O O . ASP A 1 96 ? 0.953 12.462 6.253 1.00 89.69 96 ASP A O 1
ATOM 797 N N . LEU A 1 97 ? 3.151 12.425 5.854 1.00 89.75 97 LEU A N 1
ATOM 798 C CA . LEU A 1 97 ? 3.312 11.036 6.310 1.00 89.75 97 LEU A CA 1
ATOM 799 C C . LEU A 1 97 ? 2.972 10.863 7.797 1.00 89.75 97 LEU A C 1
ATOM 801 O O . LEU A 1 97 ? 2.547 9.776 8.196 1.00 89.75 97 LEU A O 1
ATOM 805 N N . SER A 1 98 ? 3.060 11.931 8.598 1.00 92.75 98 SER A N 1
ATOM 806 C CA . SER A 1 98 ? 2.593 11.915 9.986 1.00 92.75 98 SER A CA 1
ATOM 807 C C . SER A 1 98 ? 1.073 11.762 10.095 1.00 92.75 98 SER A C 1
ATOM 809 O O . SER A 1 98 ? 0.582 11.192 11.069 1.00 92.75 98 SER A O 1
ATOM 811 N N . ALA A 1 99 ? 0.318 12.162 9.067 1.00 94.44 99 ALA A N 1
ATOM 812 C CA . ALA A 1 99 ? -1.116 11.916 8.992 1.00 94.44 99 ALA A CA 1
ATOM 813 C C . ALA A 1 99 ? -1.432 10.425 8.835 1.00 94.44 99 ALA A C 1
ATOM 815 O O . ALA A 1 99 ? -2.292 9.905 9.544 1.00 94.44 99 ALA A O 1
ATOM 816 N N . ILE A 1 100 ? -0.712 9.727 7.946 1.00 95.25 100 ILE A N 1
ATOM 817 C CA . ILE A 1 100 ? -0.864 8.274 7.787 1.00 95.25 100 ILE A CA 1
ATOM 818 C C . ILE A 1 100 ? -0.414 7.570 9.066 1.00 95.25 100 ILE A C 1
ATOM 820 O O . ILE A 1 100 ? -1.165 6.746 9.573 1.00 95.25 100 ILE A O 1
ATOM 824 N N . HIS A 1 101 ? 0.741 7.936 9.636 1.00 96.19 101 HIS A N 1
ATOM 825 C CA . HIS A 1 101 ? 1.190 7.406 10.930 1.00 96.19 101 HIS A CA 1
ATOM 826 C C . HIS A 1 101 ? 0.088 7.529 11.993 1.00 96.19 101 HIS A C 1
ATOM 828 O O . HIS A 1 101 ? -0.279 6.550 12.643 1.00 96.19 101 HIS A O 1
ATOM 834 N N . ARG A 1 102 ? -0.505 8.724 12.123 1.00 96.50 102 ARG A N 1
ATOM 835 C CA . ARG A 1 102 ? -1.573 8.982 13.089 1.00 96.50 102 ARG A CA 1
ATOM 836 C C . ARG A 1 102 ? -2.843 8.197 12.787 1.00 96.50 102 ARG A C 1
ATOM 838 O O . ARG A 1 102 ? -3.518 7.826 13.728 1.00 96.50 102 ARG A O 1
ATOM 845 N N . ILE A 1 103 ? -3.182 7.917 11.529 1.00 97.31 103 ILE A N 1
ATOM 846 C CA . ILE A 1 103 ? -4.281 6.995 11.201 1.00 97.31 103 ILE A CA 1
ATOM 847 C C . ILE A 1 103 ? -3.932 5.571 11.663 1.00 97.31 103 ILE A C 1
ATOM 849 O O . ILE A 1 103 ? -4.732 4.907 12.326 1.00 97.31 103 ILE A O 1
ATOM 853 N N . LEU A 1 104 ? -2.728 5.100 11.335 1.00 97.81 104 LEU A N 1
ATOM 854 C CA . LEU A 1 104 ? -2.283 3.739 11.629 1.00 97.81 104 LEU A CA 1
ATOM 855 C C . LEU A 1 104 ? -2.174 3.470 13.136 1.00 97.81 104 LEU A C 1
ATOM 857 O O . LEU A 1 104 ? -2.456 2.351 13.559 1.00 97.81 104 LEU A O 1
ATOM 861 N N . SER A 1 105 ? -1.896 4.485 13.964 1.00 97.38 105 SER A N 1
ATOM 862 C CA . SER A 1 105 ? -1.886 4.346 15.430 1.00 97.38 105 SER A CA 1
ATOM 863 C C . SER A 1 105 ? -3.249 3.995 16.038 1.00 97.38 105 SER A C 1
ATOM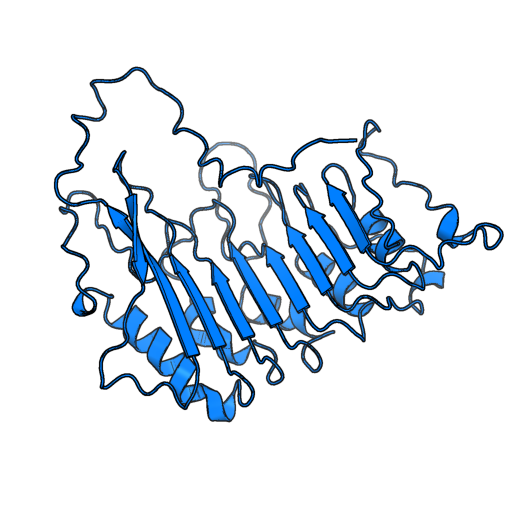 865 O O . SER A 1 105 ? -3.313 3.521 17.169 1.00 97.38 105 SER A O 1
ATOM 867 N N . PHE A 1 106 ? -4.348 4.195 15.304 1.00 97.75 106 PHE A N 1
ATOM 868 C CA . PHE A 1 106 ? -5.679 3.751 15.724 1.00 97.75 106 PHE A CA 1
ATOM 869 C C . PHE A 1 106 ? -6.009 2.335 15.246 1.00 97.75 106 PHE A C 1
ATOM 871 O O . PHE A 1 106 ? -7.078 1.843 15.586 1.00 97.75 106 PHE A O 1
ATOM 878 N N . CYS A 1 107 ? -5.140 1.663 14.485 1.00 98.00 107 CYS A N 1
ATOM 879 C CA . CYS A 1 107 ? -5.466 0.423 13.774 1.00 98.00 107 CYS A CA 1
ATOM 880 C C . CYS A 1 107 ? -4.660 -0.794 14.275 1.00 98.00 107 CYS A C 1
ATOM 882 O O . CYS A 1 107 ? -3.915 -1.396 13.497 1.00 98.00 107 CYS A O 1
ATOM 884 N N . PRO A 1 108 ? -4.821 -1.230 15.540 1.00 97.69 108 PRO A N 1
ATOM 885 C CA . PRO A 1 108 ? -4.033 -2.326 16.121 1.00 97.69 108 PRO A CA 1
ATOM 886 C C . PRO A 1 108 ? -4.308 -3.701 15.487 1.00 97.69 108 PRO A C 1
ATOM 888 O O . PRO A 1 108 ? -3.616 -4.676 15.779 1.00 97.69 108 PRO A O 1
ATOM 891 N N . HIS A 1 109 ? -5.323 -3.806 14.628 1.00 98.00 109 HIS A N 1
ATOM 892 C CA . HIS A 1 109 ? -5.701 -5.037 13.936 1.00 98.00 109 HIS A CA 1
ATOM 893 C C . HIS A 1 109 ? -5.424 -4.998 12.430 1.00 98.00 109 HIS A C 1
ATOM 895 O O . HIS A 1 109 ? -5.763 -5.956 11.731 1.00 98.00 109 HIS A O 1
ATOM 901 N N . LEU A 1 110 ? -4.789 -3.935 11.921 1.00 98.44 110 LEU A N 1
ATOM 902 C CA . LEU A 1 110 ? -4.567 -3.775 10.490 1.00 98.44 110 LEU A CA 1
ATOM 903 C C . LEU A 1 110 ? -3.642 -4.867 9.943 1.00 98.44 110 LEU A C 1
ATOM 905 O O . LEU A 1 110 ? -2.513 -5.050 10.399 1.00 98.44 110 LEU A O 1
ATOM 909 N N . ARG A 1 111 ? -4.121 -5.591 8.931 1.00 98.31 111 ARG A N 1
ATOM 910 C CA . ARG A 1 111 ? -3.376 -6.658 8.249 1.00 98.31 111 ARG A CA 1
ATOM 911 C C . ARG A 1 111 ? -3.033 -6.297 6.814 1.00 98.31 111 ARG A C 1
ATOM 913 O O . ARG A 1 111 ? -1.991 -6.737 6.334 1.00 98.31 111 ARG A O 1
ATOM 920 N N . ILE A 1 112 ? -3.880 -5.517 6.151 1.00 98.38 112 ILE A N 1
ATOM 921 C CA . ILE A 1 112 ? -3.727 -5.144 4.747 1.00 98.38 112 ILE A CA 1
ATOM 922 C C . ILE A 1 112 ? -3.730 -3.622 4.649 1.00 98.38 112 ILE A C 1
ATOM 924 O O . ILE A 1 112 ? -4.726 -2.977 4.975 1.00 98.38 112 ILE A O 1
ATOM 928 N N . LEU A 1 113 ? -2.622 -3.057 4.173 1.00 97.94 113 LEU A N 1
ATOM 929 C CA . LEU A 1 113 ? -2.492 -1.632 3.898 1.00 97.94 113 LEU A CA 1
ATOM 930 C C . LEU A 1 113 ? -2.220 -1.422 2.414 1.00 97.94 113 LEU A C 1
ATOM 932 O O . LEU A 1 113 ? -1.244 -1.928 1.859 1.00 97.94 113 LEU A O 1
ATOM 936 N N . ARG A 1 114 ? -3.070 -0.625 1.776 1.00 96.88 114 ARG A N 1
ATOM 937 C CA . ARG A 1 114 ? -2.901 -0.179 0.396 1.00 96.88 114 ARG A CA 1
ATOM 938 C C . ARG A 1 114 ? -2.781 1.330 0.407 1.00 96.88 114 ARG A C 1
ATOM 940 O O . ARG A 1 114 ? -3.771 2.025 0.581 1.00 96.88 114 ARG A O 1
ATOM 947 N N . ALA A 1 115 ? -1.572 1.842 0.253 1.00 93.62 115 ALA A N 1
ATOM 948 C CA . ALA A 1 115 ? -1.320 3.267 0.374 1.00 93.62 115 ALA A CA 1
ATOM 949 C C . ALA A 1 115 ? -0.663 3.804 -0.894 1.00 93.62 115 ALA A C 1
ATOM 951 O O . ALA A 1 115 ? 0.382 3.321 -1.339 1.00 93.62 115 ALA A O 1
ATOM 952 N N . GLN A 1 116 ? -1.266 4.851 -1.450 1.00 89.69 116 GLN A N 1
ATOM 953 C CA . GLN A 1 116 ? -0.600 5.686 -2.429 1.00 89.69 116 GLN A CA 1
ATOM 954 C C . GLN A 1 116 ? 0.376 6.600 -1.698 1.00 89.69 116 GLN A C 1
ATOM 956 O O . GLN A 1 116 ? -0.038 7.632 -1.176 1.00 89.69 116 GLN A O 1
ATOM 961 N N . VAL A 1 117 ? 1.658 6.245 -1.662 1.00 85.44 117 VAL A N 1
ATOM 962 C CA . VAL A 1 117 ? 2.694 7.066 -1.022 1.00 85.44 117 VAL A CA 1
ATOM 963 C C . VAL A 1 117 ? 3.552 7.716 -2.111 1.00 85.44 117 VAL A C 1
ATOM 965 O O . VAL A 1 117 ? 4.235 7.007 -2.856 1.00 85.44 117 VAL A O 1
ATOM 968 N N . PRO A 1 118 ? 3.528 9.053 -2.266 1.00 71.94 118 PRO A N 1
ATOM 969 C CA . PRO A 1 118 ? 4.349 9.734 -3.255 1.00 71.94 118 PRO A CA 1
ATOM 970 C C . PRO A 1 118 ? 5.822 9.642 -2.843 1.00 71.94 118 PRO A C 1
ATOM 972 O O . PRO A 1 118 ? 6.286 10.383 -1.984 1.00 71.94 118 PRO A O 1
ATOM 975 N N . MET A 1 119 ? 6.574 8.735 -3.471 1.00 62.97 119 MET A N 1
ATOM 976 C CA . MET A 1 119 ? 7.967 8.483 -3.073 1.00 62.97 119 MET A CA 1
ATOM 977 C C . MET A 1 119 ? 8.912 9.653 -3.393 1.00 62.97 119 MET A C 1
ATOM 979 O O . MET A 1 119 ? 9.912 9.821 -2.708 1.00 62.97 119 MET A O 1
ATOM 983 N N . ILE A 1 120 ? 8.608 10.477 -4.407 1.00 59.31 120 ILE A N 1
ATOM 984 C CA . ILE A 1 120 ? 9.336 11.713 -4.745 1.00 59.31 120 ILE A CA 1
ATOM 985 C C . ILE A 1 120 ? 8.357 12.681 -5.400 1.00 59.31 120 ILE A C 1
ATOM 987 O O . ILE A 1 120 ? 7.593 12.282 -6.281 1.00 59.31 120 ILE A O 1
ATOM 991 N N . SER A 1 121 ? 8.379 13.955 -5.013 1.00 46.81 121 SER A N 1
ATOM 992 C CA . SER A 1 121 ? 7.510 14.943 -5.643 1.00 46.81 121 SER A CA 1
ATOM 993 C C . SER A 1 121 ? 8.158 16.325 -5.764 1.00 46.81 121 SER A C 1
ATOM 995 O O . SER A 1 121 ? 7.623 17.325 -5.309 1.00 46.81 121 SER A O 1
ATOM 997 N N . GLU A 1 122 ? 9.275 16.440 -6.476 1.00 49.06 122 GLU A N 1
ATOM 998 C CA . GLU A 1 122 ? 9.662 17.759 -6.986 1.00 49.06 122 GLU A CA 1
ATOM 999 C C . GLU A 1 122 ? 8.817 18.101 -8.216 1.00 49.06 122 GLU A C 1
ATOM 1001 O O . GLU A 1 122 ? 9.003 17.553 -9.304 1.00 49.06 122 GLU A O 1
ATOM 1006 N N . TYR A 1 123 ? 7.857 19.008 -8.050 1.00 48.22 123 TYR A N 1
ATOM 1007 C CA . TYR A 1 123 ? 7.178 19.629 -9.181 1.00 48.22 123 TYR A CA 1
ATOM 1008 C C . TYR A 1 123 ? 7.954 20.891 -9.577 1.00 48.22 123 TYR A C 1
ATOM 1010 O O . TYR A 1 123 ? 7.628 21.989 -9.147 1.00 48.22 123 TYR A O 1
ATOM 1018 N N . GLY A 1 124 ? 9.012 20.727 -10.374 1.00 47.25 124 GLY A N 1
ATOM 1019 C CA . GLY A 1 124 ? 9.873 21.824 -10.842 1.00 47.25 124 GLY A CA 1
ATOM 1020 C C . GLY A 1 124 ? 9.298 22.651 -12.001 1.00 47.25 124 GLY A C 1
ATOM 1021 O O . GLY A 1 124 ? 10.056 23.087 -12.859 1.00 47.25 124 GLY A O 1
ATOM 1022 N N . GLY A 1 125 ? 7.974 22.816 -12.098 1.00 45.69 125 GLY A N 1
ATOM 1023 C CA . GLY A 1 125 ? 7.322 23.362 -13.295 1.00 45.69 125 GLY A CA 1
ATOM 1024 C C . GLY A 1 125 ? 6.290 24.454 -13.027 1.00 45.69 125 GLY A C 1
ATOM 1025 O O . GLY A 1 125 ? 5.099 24.196 -13.157 1.00 45.69 125 GLY A O 1
ATOM 1026 N N . GLY A 1 126 ? 6.750 25.673 -12.730 1.00 47.47 126 GLY A N 1
ATOM 1027 C CA . GLY A 1 126 ? 5.973 26.913 -12.885 1.00 47.47 126 GLY A CA 1
ATOM 1028 C C . GLY A 1 126 ? 5.529 27.592 -11.584 1.00 47.47 126 GLY A C 1
ATOM 1029 O O . GLY A 1 126 ? 4.766 27.001 -10.833 1.00 47.47 126 GLY A O 1
ATOM 1030 N N . ASN A 1 127 ? 6.005 28.833 -11.386 1.00 45.19 127 ASN A N 1
ATOM 1031 C CA . ASN A 1 127 ? 5.600 30.000 -10.562 1.00 45.19 127 ASN A CA 1
ATOM 1032 C C . ASN A 1 127 ? 4.671 29.898 -9.329 1.00 45.19 127 ASN A C 1
ATOM 1034 O O . ASN A 1 127 ? 4.374 30.930 -8.732 1.00 45.19 127 ASN A O 1
ATOM 1038 N N . ARG A 1 128 ? 4.209 28.731 -8.887 1.00 48.38 128 ARG A N 1
ATOM 1039 C CA . ARG A 1 128 ? 3.574 28.579 -7.576 1.00 48.38 128 ARG A CA 1
ATOM 1040 C C . ARG A 1 128 ? 4.645 28.133 -6.589 1.00 48.38 128 ARG A C 1
ATOM 1042 O O . ARG A 1 128 ? 5.329 27.157 -6.901 1.00 48.38 128 ARG A O 1
ATOM 1049 N N . PRO A 1 129 ? 4.800 28.806 -5.433 1.00 39.34 129 PRO A N 1
ATOM 1050 C CA . PRO A 1 129 ? 5.754 28.386 -4.420 1.00 39.34 129 PRO A CA 1
ATOM 1051 C C . PRO A 1 129 ? 5.479 26.922 -4.086 1.00 39.34 129 PRO A C 1
ATOM 1053 O O . PRO A 1 129 ? 4.399 26.542 -3.622 1.00 39.34 129 PRO A O 1
ATOM 1056 N N . SER A 1 130 ? 6.448 26.085 -4.439 1.00 40.38 130 SER A N 1
ATOM 1057 C CA . SER A 1 130 ? 6.476 24.673 -4.123 1.00 40.38 130 SER A CA 1
ATOM 1058 C C . SER A 1 130 ? 6.559 24.569 -2.610 1.00 40.38 130 SER A C 1
ATOM 1060 O O . SER A 1 130 ? 7.639 24.713 -2.048 1.00 40.38 130 SER A O 1
ATOM 1062 N N . GLN A 1 131 ? 5.420 24.378 -1.943 1.00 49.78 131 GLN A N 1
ATOM 1063 C CA . GLN A 1 131 ? 5.429 23.951 -0.549 1.00 49.78 131 GLN A CA 1
ATOM 1064 C C . GLN A 1 131 ? 6.313 22.709 -0.469 1.00 49.78 131 GLN A C 1
ATOM 1066 O O . GLN A 1 131 ? 6.064 21.730 -1.183 1.00 49.78 131 GLN A O 1
ATOM 1071 N N . GLU A 1 132 ? 7.381 22.823 0.319 1.00 46.22 132 GLU A N 1
ATOM 1072 C CA . GLU A 1 132 ? 8.355 21.770 0.546 1.00 46.22 132 GLU A CA 1
ATOM 1073 C C . GLU A 1 132 ? 7.614 20.502 0.942 1.00 46.22 132 GLU A C 1
ATOM 1075 O O . GLU A 1 132 ? 6.887 20.428 1.932 1.00 46.22 132 GLU A O 1
ATOM 1080 N N . ARG A 1 133 ? 7.741 19.509 0.072 1.00 55.72 133 ARG A N 1
ATOM 1081 C CA . ARG A 1 133 ? 7.180 18.186 0.268 1.00 55.72 133 ARG A CA 1
ATOM 1082 C C . ARG A 1 133 ? 8.232 17.395 1.019 1.00 55.72 133 ARG A C 1
ATOM 1084 O O . ARG A 1 133 ? 9.347 17.257 0.518 1.00 55.72 133 ARG A O 1
ATOM 1091 N N . GLN A 1 134 ? 7.886 16.866 2.191 1.00 55.44 134 GLN A N 1
ATOM 1092 C CA . GLN A 1 134 ? 8.725 15.854 2.819 1.00 55.44 134 GLN A CA 1
ATOM 1093 C C . GLN A 1 134 ? 8.833 14.680 1.848 1.00 55.44 134 GLN A C 1
ATOM 1095 O O . GLN A 1 134 ? 7.848 14.025 1.505 1.00 55.44 134 GLN A O 1
ATOM 1100 N N . LEU A 1 135 ? 10.043 14.469 1.339 1.00 62.44 135 LEU A N 1
ATOM 1101 C CA . LEU A 1 135 ? 10.382 13.270 0.594 1.00 62.44 135 LEU A CA 1
ATOM 1102 C C . LEU A 1 135 ? 10.115 12.071 1.503 1.00 62.44 135 LEU A C 1
ATOM 1104 O O . LEU A 1 135 ? 10.445 12.114 2.690 1.00 62.44 135 LEU A O 1
ATOM 1108 N N . ALA A 1 136 ? 9.564 10.993 0.945 1.00 63.09 136 ALA A N 1
ATOM 1109 C CA . ALA A 1 136 ? 9.517 9.709 1.631 1.00 63.09 136 ALA A CA 1
ATOM 1110 C C . ALA A 1 136 ? 10.946 9.149 1.711 1.00 63.09 136 ALA A C 1
ATOM 1112 O O . ALA A 1 136 ? 11.331 8.255 0.962 1.00 63.09 136 ALA A O 1
ATOM 1113 N N . ILE A 1 137 ? 11.770 9.742 2.573 1.00 75.88 137 ILE A N 1
ATOM 1114 C CA . ILE A 1 137 ? 13.072 9.208 2.956 1.00 75.88 137 ILE A CA 1
ATOM 1115 C C . ILE A 1 137 ? 12.858 7.909 3.742 1.00 75.88 137 ILE A C 1
ATOM 1117 O O . ILE A 1 137 ? 11.783 7.727 4.320 1.00 75.88 137 ILE A O 1
ATOM 1121 N N . PRO A 1 138 ? 13.859 7.014 3.817 1.00 81.00 138 PRO A N 1
ATOM 1122 C CA . PRO A 1 138 ? 13.731 5.741 4.523 1.00 81.00 138 PRO A CA 1
ATOM 1123 C C . PRO A 1 138 ? 13.124 5.878 5.923 1.00 81.00 138 PRO A C 1
ATOM 1125 O O . PRO A 1 138 ? 12.147 5.212 6.255 1.00 81.00 138 PRO A O 1
ATOM 1128 N N . ALA A 1 139 ? 13.640 6.835 6.695 1.00 85.19 139 ALA A N 1
ATOM 1129 C CA . ALA A 1 139 ? 13.176 7.127 8.046 1.00 85.19 139 ALA A CA 1
ATOM 1130 C C . ALA A 1 139 ? 11.701 7.556 8.104 1.00 85.19 139 ALA A C 1
ATOM 1132 O O . ALA A 1 139 ? 11.006 7.226 9.055 1.00 85.19 139 ALA A O 1
ATOM 1133 N N . ALA A 1 140 ? 11.200 8.260 7.086 1.00 87.06 140 ALA A N 1
ATOM 1134 C CA . ALA A 1 140 ? 9.815 8.717 7.057 1.00 87.06 140 ALA A CA 1
ATOM 1135 C C . ALA A 1 140 ? 8.842 7.573 6.743 1.00 87.06 140 ALA A C 1
ATOM 1137 O O . ALA A 1 140 ? 7.746 7.536 7.297 1.00 87.06 140 ALA A O 1
ATOM 1138 N N . LEU A 1 141 ? 9.237 6.625 5.884 1.00 88.19 141 LEU A N 1
ATOM 1139 C CA . LEU A 1 141 ? 8.440 5.423 5.630 1.00 88.19 141 LEU A CA 1
ATOM 1140 C C . LEU A 1 141 ? 8.432 4.494 6.849 1.00 88.19 141 LEU A C 1
ATOM 1142 O O . LEU A 1 141 ? 7.379 3.968 7.202 1.00 88.19 141 LEU A O 1
ATOM 1146 N N . ASP A 1 142 ? 9.586 4.324 7.496 1.00 91.38 142 ASP A N 1
ATOM 1147 C CA . ASP A 1 142 ? 9.700 3.544 8.729 1.00 91.38 142 ASP A CA 1
ATOM 1148 C C . ASP A 1 142 ? 8.832 4.143 9.841 1.00 91.38 142 ASP A C 1
ATOM 1150 O O . ASP A 1 142 ? 7.988 3.450 10.403 1.00 91.38 142 ASP A O 1
ATOM 1154 N N . PHE A 1 143 ? 8.939 5.460 10.057 1.00 93.62 143 PHE A N 1
ATOM 1155 C CA . PHE A 1 143 ? 8.062 6.198 10.962 1.00 93.62 143 PHE A CA 1
ATOM 1156 C C . PHE A 1 143 ? 6.589 5.993 10.603 1.00 93.62 143 PHE A C 1
ATOM 1158 O O . PHE A 1 143 ? 5.799 5.641 11.469 1.00 93.62 143 PHE A O 1
ATOM 1165 N N . MET A 1 144 ? 6.208 6.150 9.330 1.00 94.88 144 MET A N 1
ATOM 1166 C CA . MET A 1 144 ? 4.826 5.958 8.886 1.00 94.88 144 MET A CA 1
ATOM 1167 C C . MET A 1 144 ? 4.282 4.575 9.270 1.00 94.88 144 MET A C 1
ATOM 1169 O O . MET A 1 144 ? 3.152 4.488 9.738 1.00 94.88 144 MET A O 1
ATOM 1173 N N . LEU A 1 145 ? 5.064 3.510 9.069 1.00 95.69 145 LEU A N 1
ATOM 1174 C CA . LEU A 1 145 ? 4.632 2.123 9.275 1.00 95.69 145 LEU A CA 1
ATOM 1175 C C . LEU A 1 145 ? 4.794 1.618 10.711 1.00 95.69 145 LEU A C 1
ATOM 1177 O O . LEU A 1 145 ? 4.208 0.581 11.027 1.00 95.69 145 LEU A O 1
ATOM 1181 N N . GLU A 1 146 ? 5.551 2.320 11.558 1.00 96.69 146 GLU A N 1
ATOM 1182 C CA . GLU A 1 146 ? 5.854 1.935 12.943 1.00 96.69 146 GLU A CA 1
ATOM 1183 C C . GLU A 1 146 ? 4.631 1.381 13.703 1.00 96.69 146 GLU A C 1
ATOM 1185 O O . GLU A 1 146 ? 4.723 0.241 14.173 1.00 96.69 146 GLU A O 1
ATOM 1190 N N . PRO A 1 147 ? 3.442 2.027 13.683 1.00 97.94 147 PRO A N 1
ATOM 1191 C CA . PRO A 1 147 ? 2.308 1.571 14.487 1.00 97.94 147 PRO A CA 1
ATOM 1192 C C . PRO A 1 147 ? 1.756 0.193 14.101 1.00 97.94 147 PRO A C 1
ATOM 1194 O O . PRO A 1 147 ? 1.072 -0.454 14.892 1.00 97.94 147 PRO A O 1
ATOM 1197 N N . VAL A 1 148 ? 2.020 -0.264 12.872 1.00 97.31 148 VAL A N 1
ATOM 1198 C CA . VAL A 1 148 ? 1.513 -1.538 12.331 1.00 97.31 148 VAL A CA 1
ATOM 1199 C C . VAL A 1 148 ? 2.634 -2.495 11.919 1.00 97.31 148 VAL A C 1
ATOM 1201 O O . VAL A 1 148 ? 2.370 -3.575 11.380 1.00 97.31 148 VAL A O 1
ATOM 1204 N N . LYS A 1 149 ? 3.896 -2.147 12.200 1.00 95.81 149 LYS A N 1
ATOM 1205 C CA . LYS A 1 149 ? 5.088 -2.862 11.718 1.00 95.81 149 LYS A CA 1
ATOM 1206 C C . LYS A 1 149 ? 5.138 -4.330 12.153 1.00 95.81 149 LYS A C 1
ATOM 1208 O O . LYS A 1 149 ? 5.617 -5.194 11.422 1.00 95.81 149 LYS A O 1
ATOM 1213 N N . ASN A 1 150 ? 4.571 -4.645 13.312 1.00 96.69 150 ASN A N 1
ATOM 1214 C CA . ASN A 1 150 ? 4.573 -6.004 13.861 1.00 96.69 150 ASN A CA 1
ATOM 1215 C C . ASN A 1 150 ? 3.327 -6.827 13.494 1.00 96.69 150 ASN A C 1
ATOM 1217 O O . ASN A 1 150 ? 3.233 -8.000 13.856 1.00 96.69 150 ASN A O 1
ATOM 1221 N N . ILE A 1 151 ? 2.355 -6.243 12.788 1.00 97.62 151 ILE A N 1
ATOM 1222 C CA . ILE A 1 151 ? 1.071 -6.902 12.501 1.00 97.62 151 ILE A CA 1
ATOM 1223 C C . ILE A 1 151 ? 0.730 -6.979 11.013 1.00 97.62 151 ILE A C 1
ATOM 1225 O O . ILE A 1 151 ? -0.055 -7.862 10.637 1.00 97.62 151 ILE A O 1
ATOM 1229 N N . LEU A 1 152 ? 1.310 -6.106 10.187 1.00 97.69 152 LEU A N 1
ATOM 1230 C CA . LEU A 1 152 ? 0.976 -5.962 8.777 1.00 97.69 152 LEU A CA 1
ATOM 1231 C C . LEU A 1 152 ? 1.418 -7.179 7.949 1.00 97.69 152 LEU A C 1
ATOM 1233 O O . LEU A 1 152 ? 2.567 -7.607 8.000 1.00 97.69 152 LEU A O 1
ATOM 1237 N N . LYS A 1 153 ? 0.498 -7.737 7.158 1.00 97.69 153 LYS A N 1
ATOM 1238 C CA . LYS A 1 153 ? 0.715 -8.946 6.344 1.00 97.69 153 LYS A CA 1
ATOM 1239 C C . LYS A 1 153 ? 0.764 -8.659 4.851 1.00 97.69 153 LYS A C 1
ATOM 1241 O O . LYS A 1 153 ? 1.510 -9.331 4.142 1.00 97.69 153 LYS A O 1
ATOM 1246 N N . GLU A 1 154 ? 0.006 -7.676 4.383 1.00 97.38 154 GLU A N 1
ATOM 1247 C CA . GLU A 1 154 ? 0.027 -7.216 2.997 1.00 97.38 154 GLU A CA 1
ATOM 1248 C C . GLU A 1 154 ? 0.254 -5.707 2.955 1.00 97.38 154 GLU A C 1
ATOM 1250 O O . GLU A 1 154 ? -0.425 -4.940 3.643 1.00 97.38 154 GLU A O 1
ATOM 1255 N N . LEU A 1 155 ? 1.201 -5.295 2.118 1.00 95.06 155 LEU A N 1
ATOM 1256 C CA . LEU A 1 155 ? 1.516 -3.902 1.865 1.00 95.06 155 LEU A CA 1
ATOM 1257 C C . LEU A 1 155 ? 1.535 -3.681 0.360 1.00 95.06 155 LEU A C 1
ATOM 1259 O O . LEU A 1 155 ? 2.354 -4.254 -0.359 1.00 95.06 155 LEU A O 1
ATOM 1263 N N . LYS A 1 156 ? 0.643 -2.812 -0.103 1.00 93.00 156 LYS A N 1
ATOM 1264 C CA . LYS A 1 156 ? 0.649 -2.299 -1.465 1.00 93.00 156 LYS A CA 1
ATOM 1265 C C . LYS A 1 156 ? 1.059 -0.834 -1.434 1.00 93.00 156 LYS A C 1
ATOM 1267 O O . LYS A 1 156 ? 0.285 0.010 -0.985 1.00 93.00 156 LYS A O 1
ATOM 1272 N N . LEU A 1 157 ? 2.248 -0.543 -1.949 1.00 88.56 157 LEU A N 1
ATOM 1273 C CA . LEU A 1 157 ? 2.715 0.813 -2.202 1.00 88.56 157 LEU A CA 1
ATOM 1274 C C . LEU A 1 157 ? 2.598 1.081 -3.695 1.00 88.56 157 LEU A C 1
ATOM 1276 O O . LEU A 1 157 ? 3.223 0.403 -4.508 1.00 88.56 157 LEU A O 1
ATOM 1280 N N . PHE A 1 158 ? 1.801 2.073 -4.064 1.00 85.25 158 PHE A N 1
ATOM 1281 C CA . PHE A 1 158 ? 1.709 2.504 -5.452 1.00 85.25 158 PHE A CA 1
ATOM 1282 C C . PHE A 1 158 ? 2.022 3.981 -5.561 1.00 85.25 158 PHE A C 1
ATOM 1284 O O . PHE A 1 158 ? 1.603 4.789 -4.731 1.00 85.25 158 PHE A O 1
ATOM 1291 N N . ASN A 1 159 ? 2.802 4.340 -6.574 1.00 72.31 159 ASN A N 1
ATOM 1292 C CA . ASN A 1 159 ? 3.146 5.730 -6.788 1.00 72.31 159 ASN A CA 1
ATOM 1293 C C . ASN A 1 159 ? 2.126 6.415 -7.700 1.00 72.31 159 ASN A C 1
ATOM 1295 O O . ASN A 1 159 ? 1.667 5.855 -8.694 1.00 72.31 159 ASN A O 1
ATOM 1299 N N . GLY A 1 160 ? 1.794 7.661 -7.365 1.00 62.12 160 GLY A N 1
ATOM 1300 C CA . GLY A 1 160 ? 0.983 8.511 -8.225 1.00 62.12 160 GLY A CA 1
ATOM 1301 C C . GLY A 1 160 ? 1.690 8.846 -9.542 1.00 62.12 160 GLY A C 1
ATOM 1302 O O . GLY A 1 160 ? 2.855 8.526 -9.768 1.00 62.12 160 GLY A O 1
ATOM 1303 N N . ARG A 1 161 ? 0.995 9.573 -10.421 1.00 59.88 161 ARG A N 1
ATOM 1304 C CA . ARG A 1 161 ? 1.452 9.953 -11.776 1.00 59.88 161 ARG A CA 1
ATOM 1305 C C . ARG A 1 161 ? 2.673 10.895 -11.819 1.00 59.88 161 ARG A C 1
ATOM 1307 O O . ARG A 1 161 ? 2.969 11.460 -12.872 1.00 59.88 161 ARG A O 1
ATOM 1314 N N . HIS A 1 162 ? 3.363 11.120 -10.706 1.00 56.56 162 HIS A N 1
ATOM 1315 C CA . HIS A 1 162 ? 4.438 12.101 -10.622 1.00 56.56 162 HIS A CA 1
ATOM 1316 C C . HIS A 1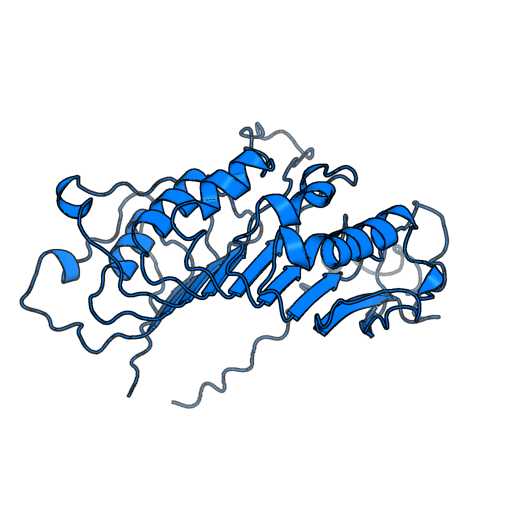 162 ? 5.787 11.525 -11.049 1.00 56.56 162 HIS A C 1
ATOM 1318 O O . HIS A 1 162 ? 6.089 10.346 -10.869 1.00 56.56 162 HIS A O 1
ATOM 1324 N N . ARG A 1 163 ? 6.606 12.394 -11.649 1.00 51.69 163 ARG A N 1
ATOM 1325 C CA . ARG A 1 163 ? 7.958 12.060 -12.088 1.00 51.69 163 ARG A CA 1
ATOM 1326 C C . ARG A 1 163 ? 8.856 11.906 -10.856 1.00 51.69 163 ARG A C 1
ATOM 1328 O O . ARG A 1 163 ? 9.191 12.895 -10.215 1.00 51.69 163 ARG A O 1
ATOM 1335 N N . ILE A 1 164 ? 9.263 10.679 -10.546 1.00 46.75 164 ILE A N 1
ATOM 1336 C CA . ILE A 1 164 ? 10.396 10.411 -9.655 1.00 46.75 164 ILE A CA 1
ATOM 1337 C C . ILE A 1 164 ? 11.696 10.710 -10.421 1.00 46.75 164 ILE A C 1
ATOM 1339 O O . ILE A 1 164 ? 11.849 10.273 -11.566 1.00 46.75 164 ILE A O 1
ATOM 1343 N N . ARG A 1 165 ? 12.641 11.413 -9.778 1.00 50.28 165 ARG A N 1
ATOM 1344 C CA . ARG A 1 165 ? 14.038 11.505 -10.234 1.00 50.28 165 ARG A CA 1
ATOM 1345 C C . ARG A 1 165 ? 14.741 10.132 -10.133 1.00 50.28 165 ARG A C 1
ATOM 1347 O O . ARG A 1 165 ? 14.563 9.431 -9.145 1.00 50.28 165 ARG A O 1
ATOM 1354 N N . PRO A 1 166 ? 15.586 9.742 -11.099 1.00 44.09 166 PRO A N 1
ATOM 1355 C CA . PRO A 1 166 ? 16.133 8.380 -11.205 1.00 44.09 166 PRO A CA 1
ATOM 1356 C C . PRO A 1 166 ? 17.009 7.903 -10.023 1.00 44.09 166 PRO A C 1
ATOM 1358 O O . PRO A 1 166 ? 17.233 6.696 -9.894 1.00 44.09 166 PRO A O 1
ATOM 1361 N N . HIS A 1 167 ? 17.435 8.806 -9.134 1.00 50.69 167 HIS A N 1
ATOM 1362 C CA . HIS A 1 167 ? 18.283 8.522 -7.972 1.00 50.69 167 HIS A CA 1
ATOM 1363 C C . HIS A 1 167 ? 17.467 8.548 -6.676 1.00 50.69 167 HIS A C 1
ATOM 1365 O O . HIS A 1 167 ? 17.391 9.559 -5.984 1.00 50.69 167 HIS A O 1
ATOM 1371 N N . CYS A 1 168 ? 16.819 7.429 -6.361 1.00 55.53 168 CYS A N 1
ATOM 1372 C CA . CYS A 1 168 ? 16.095 7.252 -5.107 1.00 55.53 168 CYS A CA 1
ATOM 1373 C C . CYS A 1 168 ? 16.850 6.228 -4.252 1.00 55.53 168 CYS A C 1
ATOM 1375 O O . CYS A 1 168 ? 16.638 5.027 -4.409 1.00 55.53 168 CYS A O 1
ATOM 1377 N N . THR A 1 169 ? 17.727 6.694 -3.357 1.00 60.94 169 THR A N 1
ATOM 1378 C CA . THR A 1 169 ? 18.446 5.860 -2.366 1.00 60.94 169 THR A CA 1
ATOM 1379 C C . THR A 1 169 ? 17.494 5.074 -1.458 1.00 60.94 169 THR A C 1
ATOM 1381 O O . THR A 1 169 ? 17.842 4.011 -0.946 1.00 60.94 169 THR A O 1
ATOM 1384 N N . VAL A 1 170 ? 16.250 5.552 -1.321 1.00 65.50 170 VAL A N 1
ATOM 1385 C CA . VAL A 1 170 ? 15.151 4.862 -0.629 1.00 65.50 170 VAL A CA 1
ATOM 1386 C C . VAL A 1 170 ? 14.897 3.480 -1.222 1.00 65.50 170 VAL A C 1
ATOM 1388 O O . VAL A 1 170 ? 14.598 2.546 -0.487 1.00 65.50 170 VAL A O 1
ATOM 1391 N N . ARG A 1 171 ? 15.036 3.330 -2.547 1.00 72.06 171 ARG A N 1
ATOM 1392 C CA . ARG A 1 171 ? 14.802 2.051 -3.222 1.00 72.06 171 ARG A CA 1
ATOM 1393 C C . ARG A 1 171 ? 15.779 0.991 -2.728 1.00 72.06 171 ARG A C 1
ATOM 1395 O O . ARG A 1 171 ? 15.349 -0.108 -2.396 1.00 72.06 171 ARG A O 1
ATOM 1402 N N . GLU A 1 172 ? 17.061 1.336 -2.648 1.00 74.88 172 GLU A N 1
ATOM 1403 C CA . GLU A 1 172 ? 18.131 0.400 -2.289 1.00 74.88 172 GLU A CA 1
ATOM 1404 C C . GLU A 1 172 ? 17.930 -0.197 -0.900 1.00 74.88 172 GLU A C 1
ATOM 1406 O O . GLU A 1 172 ? 18.227 -1.364 -0.712 1.00 74.88 172 GLU A O 1
ATOM 1411 N N . HIS A 1 173 ? 17.330 0.549 0.029 1.00 79.69 173 HIS A N 1
ATOM 1412 C CA . HIS A 1 173 ? 17.153 0.126 1.419 1.00 79.69 173 HIS A CA 1
ATOM 1413 C C . HIS A 1 173 ? 15.705 -0.191 1.797 1.00 79.69 173 HIS A C 1
ATOM 1415 O O . HIS A 1 173 ? 15.428 -0.393 2.976 1.00 79.69 173 HIS A O 1
ATOM 1421 N N . LEU A 1 174 ? 14.781 -0.238 0.828 1.00 83.25 174 LEU A N 1
ATOM 1422 C CA . LEU A 1 174 ? 13.347 -0.358 1.105 1.00 83.25 174 LEU A CA 1
ATOM 1423 C C . LEU A 1 174 ? 13.032 -1.558 2.009 1.00 83.25 174 LEU A C 1
ATOM 1425 O O . LEU A 1 174 ? 12.379 -1.377 3.029 1.00 83.25 174 LEU A O 1
ATOM 1429 N N . TYR A 1 175 ? 13.556 -2.745 1.688 1.00 84.44 175 TYR A N 1
ATOM 1430 C CA . TYR A 1 175 ? 13.375 -3.975 2.470 1.00 84.44 175 TYR A CA 1
ATOM 1431 C C . TYR A 1 175 ? 13.688 -3.843 3.963 1.00 84.44 175 TYR A C 1
ATOM 1433 O O . TYR A 1 175 ? 12.976 -4.430 4.770 1.00 84.44 175 TYR A O 1
ATOM 1441 N N . LYS A 1 176 ? 14.697 -3.047 4.347 1.00 87.12 176 LYS A N 1
ATOM 1442 C CA . LYS A 1 176 ? 15.094 -2.860 5.755 1.00 87.12 176 LYS A CA 1
ATOM 1443 C C . LYS A 1 176 ? 14.049 -2.099 6.572 1.00 87.12 176 LYS A C 1
ATOM 1445 O O . LYS A 1 176 ? 14.051 -2.158 7.797 1.00 87.12 176 LYS A O 1
ATOM 1450 N N . LEU A 1 177 ? 13.180 -1.357 5.893 1.00 88.38 177 LEU A N 1
ATOM 1451 C CA . LEU A 1 177 ? 12.143 -0.517 6.495 1.00 88.38 177 LEU A CA 1
ATOM 1452 C C . LEU A 1 177 ? 10.790 -1.227 6.530 1.00 88.38 177 LEU A C 1
ATOM 1454 O O . LEU A 1 177 ? 9.849 -0.755 7.165 1.00 88.38 177 LEU A O 1
ATOM 1458 N N . LEU A 1 178 ? 10.661 -2.327 5.788 1.00 91.62 178 LEU A N 1
ATOM 1459 C CA . LEU A 1 178 ? 9.400 -3.028 5.659 1.00 91.62 178 LEU A CA 1
ATOM 1460 C C . LEU A 1 178 ? 9.118 -3.882 6.907 1.00 91.62 178 LEU A C 1
ATOM 1462 O O . LEU A 1 178 ? 10.038 -4.381 7.555 1.00 91.62 178 LEU A O 1
ATOM 1466 N N . PRO A 1 179 ? 7.836 -4.073 7.255 1.00 94.00 179 PRO A N 1
ATOM 1467 C CA . PRO A 1 179 ? 7.417 -4.980 8.317 1.00 94.00 179 PRO A CA 1
ATOM 1468 C C . PRO A 1 179 ? 7.999 -6.399 8.149 1.00 94.00 179 PRO A C 1
ATOM 1470 O O . PRO A 1 179 ? 7.721 -7.036 7.133 1.00 94.00 179 PRO A O 1
ATOM 1473 N N . PRO A 1 180 ? 8.698 -6.979 9.145 1.00 95.06 180 PRO A N 1
ATOM 1474 C CA . PRO A 1 180 ? 9.231 -8.350 9.041 1.00 95.06 180 PRO A CA 1
ATOM 1475 C C . PRO A 1 180 ? 8.122 -9.417 9.000 1.00 95.06 180 PRO A C 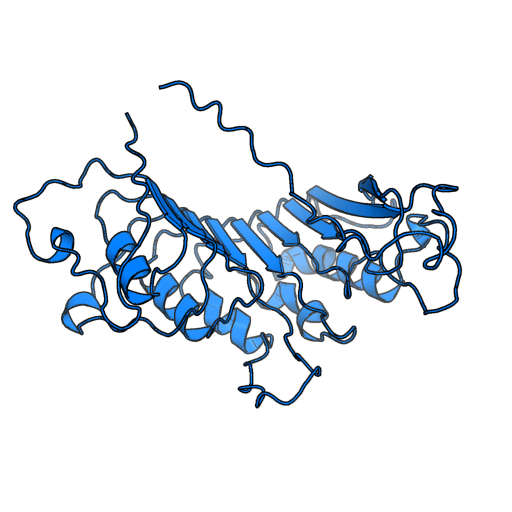1
ATOM 1477 O O . PRO A 1 180 ? 8.337 -10.580 8.651 1.00 95.06 180 PRO A O 1
ATOM 1480 N N . THR A 1 181 ? 6.901 -9.027 9.371 1.00 96.75 181 THR A N 1
ATOM 1481 C CA . THR A 1 181 ? 5.716 -9.889 9.365 1.00 96.75 181 THR A CA 1
ATOM 1482 C C . THR A 1 181 ? 4.998 -9.954 8.017 1.00 96.75 181 THR A C 1
ATOM 1484 O O . THR A 1 181 ? 4.024 -10.709 7.884 1.00 96.75 181 THR A O 1
ATOM 1487 N N . LEU A 1 182 ? 5.489 -9.197 7.032 1.00 96.69 182 LEU A N 1
ATOM 1488 C CA . LEU A 1 182 ? 4.914 -9.078 5.706 1.00 96.69 182 LEU A CA 1
ATOM 1489 C C . LEU A 1 182 ? 4.994 -10.405 4.948 1.00 96.69 182 LEU A C 1
ATOM 1491 O O . LEU A 1 182 ? 6.052 -11.016 4.849 1.00 96.69 182 LEU A O 1
ATOM 1495 N N . ARG A 1 183 ? 3.860 -10.833 4.392 1.00 97.31 183 ARG A N 1
ATOM 1496 C CA . ARG A 1 183 ? 3.744 -12.017 3.530 1.00 97.31 183 ARG A CA 1
ATOM 1497 C C . ARG A 1 183 ? 3.641 -11.656 2.061 1.00 97.31 183 ARG A C 1
ATOM 1499 O O . ARG A 1 183 ? 4.073 -12.428 1.210 1.00 97.31 183 ARG A O 1
ATOM 1506 N N . ARG A 1 184 ? 3.071 -10.490 1.760 1.00 97.50 184 ARG A N 1
ATOM 1507 C CA . ARG A 1 184 ? 2.869 -10.025 0.393 1.00 97.50 184 ARG A CA 1
ATOM 1508 C C . ARG A 1 184 ? 3.233 -8.555 0.265 1.00 97.50 184 ARG A C 1
ATOM 1510 O O . ARG A 1 184 ? 2.685 -7.708 0.971 1.00 97.50 184 ARG A O 1
ATOM 1517 N N . LEU A 1 185 ? 4.139 -8.269 -0.659 1.00 94.69 185 LEU A N 1
ATOM 1518 C CA . LEU A 1 185 ? 4.540 -6.918 -1.022 1.00 94.69 185 LEU A CA 1
ATOM 1519 C C . LEU A 1 185 ? 4.125 -6.648 -2.460 1.00 94.69 185 LEU A C 1
ATOM 1521 O O . LEU A 1 185 ? 4.456 -7.423 -3.352 1.00 94.69 185 LEU A O 1
ATOM 1525 N N . LYS A 1 186 ? 3.435 -5.534 -2.688 1.00 94.50 186 LYS A N 1
ATOM 1526 C CA . LYS A 1 186 ? 3.129 -5.045 -4.028 1.00 94.50 186 LYS A CA 1
ATOM 1527 C C . LYS A 1 186 ? 3.672 -3.638 -4.221 1.00 94.50 186 LYS A C 1
ATOM 1529 O O . LYS A 1 186 ? 3.313 -2.731 -3.472 1.00 94.50 186 LYS A O 1
ATOM 1534 N N . LEU A 1 187 ? 4.503 -3.465 -5.243 1.00 91.06 187 LEU A N 1
ATOM 1535 C CA . LEU A 1 187 ? 5.124 -2.198 -5.610 1.00 91.06 187 LEU A CA 1
ATOM 1536 C C . LEU A 1 187 ? 4.664 -1.779 -7.007 1.00 91.06 187 LEU A C 1
ATOM 1538 O O . LEU A 1 187 ? 4.951 -2.455 -7.992 1.00 91.06 187 LEU A O 1
ATOM 1542 N N . GLU A 1 188 ? 3.982 -0.645 -7.118 1.00 88.50 188 GLU A N 1
ATOM 1543 C CA . GLU A 1 188 ? 3.677 -0.045 -8.420 1.00 88.50 188 GLU A CA 1
ATOM 1544 C C . GLU A 1 188 ? 4.581 1.168 -8.637 1.00 88.50 188 GLU A C 1
ATOM 1546 O O . GLU A 1 188 ? 4.517 2.172 -7.915 1.00 88.50 188 GLU A O 1
ATOM 1551 N N . PHE A 1 189 ? 5.460 1.053 -9.629 1.00 82.94 189 PHE A N 1
ATOM 1552 C CA . PHE A 1 189 ? 6.411 2.095 -9.977 1.00 82.94 189 PHE A CA 1
ATOM 1553 C C . PHE A 1 189 ? 5.710 3.197 -10.776 1.00 82.94 189 PHE A C 1
ATOM 1555 O O . PHE A 1 189 ? 4.715 2.945 -11.447 1.00 82.94 189 PHE A O 1
ATOM 1562 N N . PRO A 1 190 ? 6.203 4.441 -10.749 1.00 75.00 190 PRO A N 1
ATOM 1563 C CA . PRO A 1 190 ? 5.780 5.453 -11.701 1.00 75.00 190 PRO A CA 1
ATOM 1564 C C . PRO A 1 190 ? 6.578 5.365 -12.998 1.00 75.00 190 PRO A C 1
ATOM 1566 O O . PRO A 1 190 ? 7.724 4.913 -13.031 1.00 75.00 190 PRO A O 1
ATOM 1569 N N . ARG A 1 191 ? 5.991 5.941 -14.051 1.00 70.75 191 ARG A N 1
ATOM 1570 C CA . ARG A 1 191 ? 6.489 5.921 -15.439 1.00 70.75 191 ARG A CA 1
ATOM 1571 C C . ARG A 1 191 ? 7.927 6.404 -15.633 1.00 70.75 191 ARG A C 1
ATOM 1573 O O . ARG A 1 191 ? 8.539 6.099 -16.647 1.00 70.75 191 ARG A O 1
ATOM 1580 N N . SER A 1 192 ? 8.453 7.220 -14.722 1.00 66.69 192 SER A N 1
ATOM 1581 C CA . SER A 1 192 ? 9.803 7.791 -14.838 1.00 66.69 192 SER A CA 1
ATOM 1582 C C . SER A 1 192 ? 10.877 7.005 -14.090 1.00 66.69 192 SER A C 1
ATOM 1584 O O . SER A 1 192 ? 12.050 7.352 -14.184 1.00 66.69 192 SER A O 1
ATOM 1586 N N . SER A 1 193 ? 10.499 5.995 -13.307 1.00 69.69 193 SER A N 1
ATOM 1587 C CA . SER A 1 193 ? 11.433 5.245 -12.467 1.00 69.69 193 SER A CA 1
ATOM 1588 C C . SER A 1 193 ? 11.095 3.761 -12.429 1.00 69.69 193 SER A C 1
ATOM 1590 O O . SER A 1 193 ? 11.207 3.135 -11.373 1.00 69.69 193 SER A O 1
ATOM 1592 N N . GLY A 1 194 ? 10.641 3.221 -13.552 1.00 72.94 194 GLY A N 1
ATOM 1593 C CA . GLY A 1 194 ? 10.426 1.795 -13.723 1.00 72.94 194 GLY A CA 1
ATOM 1594 C C . GLY A 1 194 ? 11.635 0.932 -13.351 1.00 72.94 194 GLY A C 1
ATOM 1595 O O . GLY A 1 194 ? 12.731 1.423 -13.044 1.00 72.94 194 GLY A O 1
ATOM 1596 N N . ILE A 1 195 ? 11.423 -0.375 -13.362 1.00 75.94 195 ILE A N 1
ATOM 1597 C CA . ILE A 1 195 ? 12.481 -1.384 -13.268 1.00 75.94 195 ILE A CA 1
ATOM 1598 C C . ILE A 1 195 ? 13.118 -1.577 -14.648 1.00 75.94 195 ILE A C 1
ATOM 1600 O O . ILE A 1 195 ? 14.341 -1.570 -14.767 1.00 75.94 195 ILE A O 1
ATOM 1604 N N . PHE A 1 196 ? 12.279 -1.702 -15.676 1.00 73.38 196 PHE A N 1
ATOM 1605 C CA . PHE A 1 196 ? 12.633 -2.001 -17.064 1.00 73.38 196 PHE A CA 1
ATOM 1606 C C . PHE A 1 196 ? 12.802 -0.729 -17.891 1.00 73.38 196 PHE A C 1
ATOM 1608 O O . PHE A 1 196 ? 13.460 -0.730 -18.930 1.00 73.38 196 PHE A O 1
ATOM 1615 N N . TYR A 1 197 ? 12.223 0.381 -17.431 1.00 65.88 197 TYR A N 1
ATOM 1616 C CA . TYR A 1 197 ? 12.222 1.614 -18.198 1.00 65.88 197 TYR A CA 1
ATOM 1617 C C . TYR A 1 197 ? 13.560 2.371 -18.122 1.00 65.88 197 TYR A C 1
ATOM 1619 O O . TYR A 1 197 ? 13.807 3.141 -17.191 1.00 65.88 197 TYR A O 1
ATOM 1627 N N . HIS A 1 198 ? 14.409 2.206 -19.142 1.00 58.44 198 HIS A N 1
ATOM 1628 C CA . HIS A 1 198 ? 15.612 3.017 -19.360 1.00 58.44 198 HIS A CA 1
ATOM 1629 C C . HIS A 1 198 ? 15.667 3.536 -20.807 1.00 58.44 198 HIS A C 1
ATOM 1631 O O . HIS A 1 198 ? 16.384 3.007 -21.656 1.00 58.44 198 HIS A O 1
ATOM 1637 N N . HIS A 1 199 ? 14.934 4.616 -21.094 1.00 56.84 199 HIS A N 1
ATOM 1638 C CA . HIS A 1 199 ? 15.070 5.334 -22.365 1.00 56.84 199 HIS A CA 1
ATOM 1639 C C . HIS A 1 199 ? 15.876 6.611 -22.171 1.00 56.84 199 HIS A C 1
ATOM 1641 O O . HIS A 1 199 ? 15.435 7.560 -21.523 1.00 56.84 199 HIS A O 1
ATOM 1647 N N . LEU A 1 200 ? 17.062 6.638 -22.777 1.00 54.44 200 LEU A N 1
ATOM 1648 C CA . LEU A 1 200 ? 17.780 7.880 -23.019 1.00 54.44 200 LEU A CA 1
ATOM 1649 C C . LEU A 1 200 ? 17.094 8.584 -24.189 1.00 54.44 200 LEU A C 1
ATOM 1651 O O . LEU A 1 200 ? 16.851 7.970 -25.227 1.00 54.44 200 LEU A O 1
ATOM 1655 N N . LYS A 1 201 ? 16.767 9.868 -24.014 1.00 52.97 201 LYS A N 1
ATOM 1656 C CA . LYS A 1 201 ? 16.176 10.700 -25.068 1.00 52.97 201 LYS A CA 1
ATOM 1657 C C . LYS A 1 201 ? 16.997 10.552 -26.359 1.00 52.97 201 LYS A C 1
ATOM 1659 O O . LYS A 1 201 ? 18.206 10.759 -26.332 1.00 52.97 201 LYS A O 1
ATOM 1664 N N . GLY A 1 202 ? 16.337 10.193 -27.461 1.00 54.78 202 GLY A N 1
ATOM 1665 C CA . GLY A 1 202 ? 16.972 10.022 -28.773 1.00 54.78 202 GLY A CA 1
ATOM 1666 C C . GLY A 1 202 ? 17.570 8.638 -29.049 1.00 54.78 202 GLY A C 1
ATOM 1667 O O . GLY A 1 202 ? 18.108 8.440 -30.132 1.00 54.78 202 GLY A O 1
ATOM 1668 N N . LYS A 1 203 ? 17.474 7.673 -28.123 1.00 57.00 203 LYS A N 1
ATOM 1669 C CA . LYS A 1 203 ? 17.802 6.269 -28.414 1.00 57.00 203 LYS A CA 1
ATOM 1670 C C . LYS A 1 203 ? 16.536 5.491 -28.793 1.00 57.00 203 LYS A C 1
ATOM 1672 O O . LYS A 1 203 ? 15.505 5.707 -28.148 1.00 57.00 203 LYS A O 1
ATOM 1677 N N . PRO A 1 204 ? 16.600 4.593 -29.795 1.00 57.03 204 PRO A N 1
ATOM 1678 C CA . PRO A 1 204 ? 15.474 3.735 -30.146 1.00 57.03 204 PRO A CA 1
ATOM 1679 C C . PRO A 1 204 ? 15.058 2.884 -28.945 1.00 57.03 204 PRO A C 1
ATOM 1681 O O . PRO A 1 204 ? 15.857 2.632 -28.034 1.00 57.03 204 PRO A O 1
ATOM 1684 N N . PHE A 1 205 ? 13.801 2.440 -28.934 1.00 57.81 205 PHE A N 1
ATOM 1685 C CA . PHE A 1 205 ? 13.356 1.478 -27.939 1.00 57.81 205 PHE A CA 1
ATOM 1686 C C . PHE A 1 205 ? 14.142 0.179 -28.128 1.00 57.81 205 PHE A C 1
ATOM 1688 O O . PHE A 1 205 ? 13.929 -0.557 -29.087 1.00 57.81 205 PHE A O 1
ATOM 1695 N N . LEU A 1 206 ? 15.101 -0.076 -27.236 1.00 53.53 206 LEU A N 1
ATOM 1696 C CA . LEU A 1 206 ? 15.841 -1.329 -27.243 1.00 53.53 206 LEU A CA 1
ATOM 1697 C C . LEU A 1 206 ? 14.870 -2.452 -26.886 1.00 53.53 206 LEU A C 1
ATOM 1699 O O . LEU A 1 206 ? 14.120 -2.342 -25.915 1.00 53.53 206 LEU A O 1
ATOM 1703 N N . ASN A 1 207 ? 14.892 -3.507 -27.696 1.00 51.72 207 ASN A N 1
ATOM 1704 C CA . ASN A 1 207 ? 14.127 -4.728 -27.498 1.00 51.72 207 ASN A CA 1
ATOM 1705 C C . ASN A 1 207 ? 14.312 -5.184 -26.039 1.00 51.72 207 ASN A C 1
ATOM 1707 O O . ASN A 1 207 ? 15.434 -5.496 -25.631 1.00 51.72 207 ASN A O 1
ATOM 1711 N N . GLN A 1 208 ? 13.248 -5.126 -25.231 1.00 57.94 208 GLN A N 1
ATOM 1712 C CA . GLN A 1 208 ? 13.309 -5.364 -23.786 1.00 57.94 20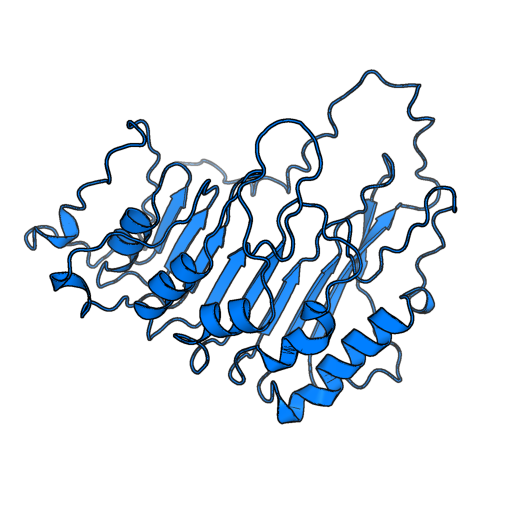8 GLN A CA 1
ATOM 1713 C C . GLN A 1 208 ? 13.436 -6.868 -23.508 1.00 57.94 208 GLN A C 1
ATOM 1715 O O . GLN A 1 208 ? 12.519 -7.519 -23.019 1.00 57.94 208 GLN A O 1
ATOM 1720 N N . SER A 1 209 ? 14.585 -7.446 -23.859 1.00 61.28 209 SER A N 1
ATOM 1721 C CA . SER A 1 209 ? 14.983 -8.769 -23.384 1.00 61.28 209 SER A CA 1
ATOM 1722 C C . SER A 1 209 ? 14.998 -8.767 -21.846 1.00 61.28 209 SER A C 1
ATOM 1724 O O . SER A 1 209 ? 15.344 -7.748 -21.254 1.00 61.28 209 SER A O 1
ATOM 1726 N N . PRO A 1 210 ? 14.729 -9.888 -21.158 1.00 54.72 210 PRO A N 1
ATOM 1727 C CA . PRO A 1 210 ? 14.992 -10.015 -19.720 1.00 54.72 210 PRO A CA 1
ATOM 1728 C C . PRO A 1 210 ? 16.438 -9.659 -19.322 1.00 54.72 210 PRO A C 1
ATOM 1730 O O . PRO A 1 210 ? 16.673 -9.227 -18.198 1.00 54.72 210 PRO A O 1
ATOM 1733 N N . LYS A 1 211 ? 17.396 -9.756 -20.262 1.00 60.62 211 LYS A N 1
ATOM 1734 C CA . LYS A 1 211 ? 18.790 -9.286 -20.115 1.00 60.62 211 LYS A CA 1
ATOM 1735 C C . LYS A 1 211 ? 18.958 -7.763 -20.237 1.00 60.62 211 LYS A C 1
ATOM 1737 O O . LYS A 1 211 ? 20.051 -7.251 -20.033 1.00 60.62 211 LYS A O 1
ATOM 1742 N N . ALA A 1 212 ? 17.907 -7.043 -20.619 1.00 66.38 212 ALA A N 1
ATOM 1743 C CA . ALA A 1 212 ? 17.904 -5.597 -20.826 1.00 66.38 212 ALA A CA 1
ATOM 1744 C C . ALA A 1 212 ? 17.518 -4.808 -19.564 1.00 66.38 212 ALA A C 1
ATOM 1746 O O . ALA A 1 212 ? 17.532 -3.576 -19.601 1.00 66.38 212 ALA A O 1
ATOM 1747 N N . ILE A 1 213 ? 17.200 -5.479 -18.445 1.00 75.69 213 ILE A N 1
ATOM 1748 C CA . ILE A 1 213 ? 17.114 -4.800 -17.148 1.00 75.69 213 ILE A CA 1
ATOM 1749 C C . ILE A 1 213 ? 18.497 -4.206 -16.850 1.00 75.69 213 ILE A C 1
ATOM 1751 O O . ILE A 1 213 ? 19.486 -4.941 -16.877 1.00 75.69 213 ILE A O 1
ATOM 1755 N N . PRO A 1 214 ? 18.608 -2.904 -16.530 1.00 77.56 214 PRO A N 1
ATOM 1756 C CA . PRO A 1 214 ? 19.879 -2.338 -16.102 1.00 77.56 214 PRO A CA 1
ATOM 1757 C C . PRO A 1 214 ? 20.449 -3.136 -14.925 1.00 77.56 214 PRO A C 1
ATOM 1759 O O . PRO A 1 214 ? 19.735 -3.361 -13.948 1.00 77.56 214 PRO A O 1
ATOM 1762 N N . GLN A 1 215 ? 21.730 -3.513 -14.980 1.00 80.31 215 GLN A N 1
ATOM 1763 C CA . GLN A 1 215 ? 22.352 -4.391 -13.977 1.00 80.31 215 GLN A CA 1
ATOM 1764 C C . GLN A 1 215 ? 22.095 -3.927 -12.533 1.00 80.31 215 GLN A C 1
ATOM 1766 O O . GLN A 1 215 ? 21.802 -4.738 -11.665 1.00 80.31 215 GLN A O 1
ATOM 1771 N N . GLN A 1 216 ? 22.114 -2.615 -12.274 1.00 81.19 216 GLN A N 1
ATOM 1772 C CA . GLN A 1 216 ? 21.801 -2.056 -10.953 1.00 81.19 216 GLN A CA 1
ATOM 1773 C C . GLN A 1 216 ? 20.380 -2.407 -10.469 1.00 81.19 216 GLN A C 1
ATOM 1775 O O . GLN A 1 216 ? 20.170 -2.640 -9.282 1.00 81.19 216 GLN A O 1
ATOM 1780 N N . ARG A 1 217 ? 19.386 -2.431 -11.366 1.00 82.75 217 ARG A N 1
ATOM 1781 C CA . ARG A 1 217 ? 17.992 -2.780 -11.044 1.00 82.75 217 ARG A CA 1
ATOM 1782 C C . ARG A 1 217 ? 17.817 -4.283 -10.854 1.00 82.75 217 ARG A C 1
ATOM 1784 O O . ARG A 1 217 ? 17.075 -4.671 -9.960 1.00 82.75 217 ARG A O 1
ATOM 1791 N N . TYR A 1 218 ? 18.520 -5.095 -11.645 1.00 84.88 218 TYR A N 1
ATOM 1792 C CA . TYR A 1 218 ? 18.580 -6.541 -11.437 1.00 84.88 218 TYR A CA 1
ATOM 1793 C C . TYR A 1 218 ? 19.186 -6.866 -10.070 1.00 84.88 218 TYR A C 1
ATOM 1795 O O . TYR A 1 218 ? 18.528 -7.496 -9.251 1.00 84.88 218 TYR A O 1
ATOM 1803 N N . ASN A 1 219 ? 20.375 -6.324 -9.782 1.00 84.69 219 ASN A N 1
ATOM 1804 C CA . ASN A 1 219 ? 21.042 -6.487 -8.490 1.00 84.69 219 ASN A CA 1
ATOM 1805 C C . ASN A 1 219 ? 20.132 -6.056 -7.343 1.00 84.69 219 ASN A C 1
ATOM 1807 O O . ASN A 1 219 ? 20.057 -6.751 -6.343 1.00 84.69 219 ASN A O 1
ATOM 1811 N N . TRP A 1 220 ? 19.399 -4.950 -7.505 1.00 85.06 220 TRP A N 1
ATOM 1812 C CA . TRP A 1 220 ? 18.426 -4.521 -6.509 1.00 85.06 220 TRP A CA 1
ATOM 1813 C C . TRP A 1 220 ? 17.354 -5.586 -6.245 1.00 85.06 220 TRP A C 1
ATOM 1815 O O . TRP A 1 220 ? 17.148 -5.914 -5.084 1.00 85.06 220 TRP A O 1
ATOM 1825 N N . ILE A 1 221 ? 16.709 -6.153 -7.274 1.00 87.31 221 ILE A N 1
ATOM 1826 C CA . ILE A 1 221 ? 15.718 -7.234 -7.095 1.00 87.31 221 ILE A CA 1
ATOM 1827 C C . ILE A 1 221 ? 16.361 -8.426 -6.380 1.00 87.31 221 ILE A C 1
ATOM 1829 O O . ILE A 1 221 ? 15.813 -8.904 -5.389 1.00 87.31 221 ILE A O 1
ATOM 1833 N N . SER A 1 222 ? 17.544 -8.852 -6.828 1.00 86.00 222 SER A N 1
ATOM 1834 C CA . SER A 1 222 ? 18.266 -9.978 -6.233 1.00 86.00 222 SER A CA 1
ATOM 1835 C C . SER A 1 222 ? 18.636 -9.728 -4.769 1.00 86.00 222 SER A C 1
ATOM 1837 O O . SER A 1 222 ? 18.451 -10.614 -3.945 1.00 86.00 222 SER A O 1
ATOM 1839 N N . THR A 1 223 ? 19.075 -8.519 -4.397 1.00 83.88 223 THR A N 1
ATOM 1840 C CA . THR A 1 223 ? 19.371 -8.164 -2.998 1.00 83.88 223 THR A CA 1
ATOM 1841 C C . THR A 1 223 ? 18.130 -8.259 -2.111 1.00 83.88 223 THR A C 1
ATOM 1843 O O . THR A 1 223 ? 18.227 -8.758 -0.997 1.00 83.88 223 THR A O 1
ATOM 1846 N N . GLN A 1 224 ? 16.951 -7.842 -2.594 1.00 81.19 224 GLN A N 1
ATOM 1847 C CA . GLN A 1 224 ? 15.706 -7.959 -1.814 1.00 81.19 224 GLN A CA 1
ATOM 1848 C C . GLN A 1 224 ? 15.359 -9.425 -1.514 1.00 81.19 224 GLN A C 1
ATOM 1850 O O . GLN A 1 224 ? 14.791 -9.715 -0.464 1.00 81.19 224 GLN A O 1
ATOM 1855 N N . LEU A 1 225 ? 15.676 -10.331 -2.443 1.00 86.94 225 LEU A N 1
ATOM 1856 C CA . LEU A 1 225 ? 15.418 -11.765 -2.307 1.00 86.94 225 LEU A CA 1
ATOM 1857 C C . LEU A 1 225 ? 16.472 -12.448 -1.444 1.00 86.94 225 LEU A C 1
ATOM 1859 O O . LEU A 1 225 ? 16.121 -13.250 -0.588 1.00 86.94 225 LEU A O 1
ATOM 1863 N N . HIS A 1 226 ? 17.739 -12.070 -1.598 1.00 86.44 226 HIS A N 1
ATOM 1864 C CA . HIS A 1 226 ? 18.826 -12.576 -0.768 1.00 86.44 226 HIS A CA 1
ATOM 1865 C C . HIS A 1 226 ? 18.643 -12.197 0.711 1.00 86.44 226 HIS A C 1
ATOM 1867 O O . HIS A 1 226 ? 18.763 -13.036 1.601 1.00 86.44 226 HIS A O 1
ATOM 1873 N N . ASP A 1 227 ? 18.248 -10.949 0.977 1.00 85.38 227 ASP A N 1
ATOM 1874 C CA . ASP A 1 227 ? 18.026 -10.447 2.335 1.00 85.38 227 ASP A CA 1
ATOM 1875 C C . ASP A 1 227 ? 16.649 -10.833 2.907 1.00 85.38 227 ASP A C 1
ATOM 1877 O O . ASP A 1 227 ? 16.284 -10.410 4.009 1.00 85.38 227 ASP A O 1
ATOM 1881 N N . LYS A 1 228 ? 15.868 -11.654 2.190 1.00 86.06 228 LYS A N 1
ATOM 1882 C CA . LYS A 1 228 ? 14.559 -12.134 2.641 1.00 86.06 228 LYS A CA 1
ATOM 1883 C C . LYS A 1 228 ? 14.662 -12.816 4.000 1.00 86.06 228 LYS A C 1
ATOM 1885 O O . LYS A 1 228 ? 13.924 -12.451 4.910 1.00 86.06 228 LYS A O 1
ATOM 1890 N N . SER A 1 229 ? 15.579 -13.768 4.157 1.00 85.25 229 SER A N 1
ATOM 1891 C CA . SER A 1 229 ? 15.715 -14.562 5.386 1.00 85.25 229 SER A CA 1
ATOM 1892 C C . SER A 1 229 ? 15.965 -13.705 6.635 1.00 85.25 229 SER A C 1
ATOM 1894 O O . SER A 1 229 ? 15.500 -14.053 7.720 1.00 85.25 229 SER A O 1
ATOM 1896 N N . THR A 1 230 ? 16.641 -12.561 6.486 1.00 88.62 230 THR A N 1
ATOM 1897 C CA . THR A 1 230 ? 16.987 -11.665 7.599 1.00 88.62 230 THR A CA 1
ATOM 1898 C C . THR A 1 230 ? 15.965 -10.550 7.806 1.00 88.62 230 THR A C 1
ATOM 1900 O O . THR A 1 230 ? 15.580 -10.271 8.940 1.00 88.62 230 THR A O 1
ATOM 1903 N N . SER A 1 231 ? 15.512 -9.906 6.729 1.00 90.62 231 SER A N 1
ATOM 1904 C CA . SER A 1 231 ? 14.704 -8.682 6.805 1.00 90.62 231 SER A CA 1
ATOM 1905 C C . SER A 1 231 ? 13.209 -8.942 6.628 1.00 90.62 231 SER A C 1
ATOM 1907 O O . SER A 1 231 ? 12.383 -8.260 7.232 1.00 90.62 231 SER A O 1
ATOM 1909 N N . LEU A 1 232 ? 12.842 -9.930 5.807 1.00 93.06 232 LEU A N 1
ATOM 1910 C CA . LEU A 1 232 ? 11.458 -10.239 5.440 1.00 93.06 232 LEU A CA 1
ATOM 1911 C C . LEU A 1 232 ? 11.194 -11.752 5.477 1.00 93.06 232 LEU A C 1
ATOM 1913 O O . LEU A 1 232 ? 10.747 -12.322 4.477 1.00 93.06 232 LEU A O 1
ATOM 1917 N N . PRO A 1 233 ? 11.425 -12.421 6.625 1.00 94.62 233 PRO A N 1
ATOM 1918 C CA . PRO A 1 233 ? 11.447 -13.885 6.706 1.00 94.62 233 PRO A CA 1
ATOM 1919 C C . PRO A 1 233 ? 10.116 -14.533 6.305 1.00 94.62 233 PRO A C 1
ATOM 1921 O O . PRO A 1 233 ? 10.073 -15.691 5.903 1.00 94.62 233 PRO A O 1
ATOM 1924 N N . ASN A 1 234 ? 9.016 -13.782 6.394 1.00 96.06 234 ASN A N 1
ATOM 1925 C CA . ASN A 1 234 ? 7.674 -14.254 6.071 1.00 96.06 234 ASN A CA 1
ATOM 1926 C C . ASN A 1 234 ? 7.231 -13.956 4.633 1.00 96.06 234 ASN A C 1
ATOM 1928 O O . ASN A 1 234 ? 6.109 -14.324 4.275 1.00 96.06 234 ASN A O 1
ATOM 1932 N N . LEU A 1 235 ? 8.049 -13.271 3.826 1.00 96.19 235 LEU A N 1
ATOM 1933 C CA . LEU A 1 235 ? 7.646 -12.848 2.490 1.00 96.19 235 LEU A CA 1
ATOM 1934 C C . LEU A 1 235 ? 7.438 -14.076 1.602 1.00 96.19 235 LEU A C 1
ATOM 1936 O O . LEU A 1 235 ? 8.350 -14.858 1.366 1.00 96.19 235 LEU A O 1
ATOM 1940 N N . ALA A 1 236 ? 6.220 -14.242 1.109 1.00 96.19 236 ALA A N 1
ATOM 1941 C CA . ALA A 1 236 ? 5.845 -15.331 0.218 1.00 96.19 236 ALA A CA 1
ATOM 1942 C C . ALA A 1 236 ? 5.647 -14.841 -1.216 1.00 96.19 236 ALA A C 1
ATOM 1944 O O . ALA A 1 236 ? 5.846 -15.609 -2.149 1.00 96.19 236 ALA A O 1
ATOM 1945 N N . LYS A 1 237 ? 5.267 -13.570 -1.401 1.00 96.38 237 LYS A N 1
ATOM 1946 C CA . LYS A 1 237 ? 4.961 -13.014 -2.720 1.00 96.38 237 LYS A CA 1
ATOM 1947 C C . LYS A 1 237 ? 5.436 -11.575 -2.876 1.00 96.38 237 LYS A C 1
ATOM 1949 O O . LYS A 1 237 ? 5.146 -10.722 -2.032 1.00 96.38 237 LYS A O 1
ATOM 1954 N N . LEU A 1 238 ? 6.101 -11.314 -3.996 1.00 94.12 238 LEU A N 1
ATOM 1955 C CA . LEU A 1 238 ? 6.570 -10.002 -4.415 1.00 94.12 238 LEU A CA 1
ATOM 1956 C C . LEU A 1 238 ? 5.987 -9.659 -5.786 1.00 94.12 238 LEU A C 1
ATOM 1958 O O . LEU A 1 238 ? 6.368 -10.218 -6.812 1.00 94.12 238 LEU A O 1
ATOM 1962 N N . GLU A 1 239 ? 5.054 -8.715 -5.787 1.00 94.69 239 GLU A N 1
ATOM 1963 C CA . GLU A 1 239 ? 4.451 -8.162 -6.992 1.00 94.69 239 GLU A CA 1
ATOM 1964 C C . GLU A 1 239 ? 5.096 -6.827 -7.335 1.00 94.69 239 GLU A C 1
ATOM 1966 O O . GLU A 1 239 ? 5.164 -5.920 -6.501 1.00 94.69 239 GLU A O 1
ATOM 1971 N N . MET A 1 240 ? 5.502 -6.663 -8.587 1.00 91.88 240 MET A N 1
ATOM 1972 C CA . MET A 1 240 ? 5.971 -5.379 -9.091 1.00 91.88 240 MET A CA 1
ATOM 1973 C C . MET A 1 240 ? 5.255 -5.032 -10.386 1.00 91.88 240 MET A C 1
ATOM 1975 O O . MET A 1 240 ? 5.013 -5.890 -11.229 1.00 91.88 240 MET A O 1
ATOM 1979 N N . THR A 1 241 ? 4.883 -3.770 -10.555 1.00 89.75 241 THR A N 1
ATOM 1980 C CA . THR A 1 241 ? 4.271 -3.286 -11.795 1.00 89.75 241 THR A CA 1
ATOM 1981 C C . THR A 1 241 ? 5.026 -2.072 -12.298 1.00 89.75 241 THR A C 1
ATOM 1983 O O . THR A 1 241 ? 5.069 -1.039 -11.628 1.00 89.75 241 THR A O 1
ATOM 1986 N N . ASP A 1 242 ? 5.618 -2.209 -13.479 1.00 86.44 242 ASP A N 1
ATOM 1987 C CA . ASP A 1 242 ? 6.262 -1.133 -14.216 1.00 86.44 242 ASP A CA 1
ATOM 1988 C C . ASP A 1 242 ? 5.297 -0.588 -15.285 1.00 86.44 242 ASP A C 1
ATOM 1990 O O . ASP A 1 242 ? 4.971 -1.302 -16.239 1.00 86.44 242 ASP A O 1
ATOM 1994 N N . PRO A 1 243 ? 4.756 0.630 -15.115 1.00 81.38 243 PRO A N 1
ATOM 1995 C CA . PRO A 1 243 ? 3.768 1.180 -16.031 1.00 81.38 243 PRO A CA 1
ATOM 1996 C C . PRO A 1 243 ? 4.406 1.598 -17.364 1.00 81.38 243 PRO A C 1
ATOM 1998 O O . PRO A 1 243 ? 5.618 1.799 -17.443 1.00 81.38 243 PRO A O 1
ATOM 2001 N N . PRO A 1 244 ? 3.586 1.842 -18.404 1.00 76.69 244 PRO A N 1
ATOM 2002 C CA . PRO A 1 244 ? 4.091 2.348 -19.670 1.00 76.69 244 PRO A CA 1
ATOM 2003 C C . PRO A 1 244 ? 4.859 3.652 -19.473 1.00 76.69 244 PRO A C 1
ATOM 2005 O O . PRO A 1 244 ? 4.477 4.514 -18.675 1.00 76.69 244 PRO A O 1
ATOM 2008 N N . GLY A 1 245 ? 5.930 3.801 -20.242 1.00 68.50 245 GLY A N 1
ATOM 2009 C CA . GLY A 1 245 ? 6.789 4.971 -20.229 1.00 68.50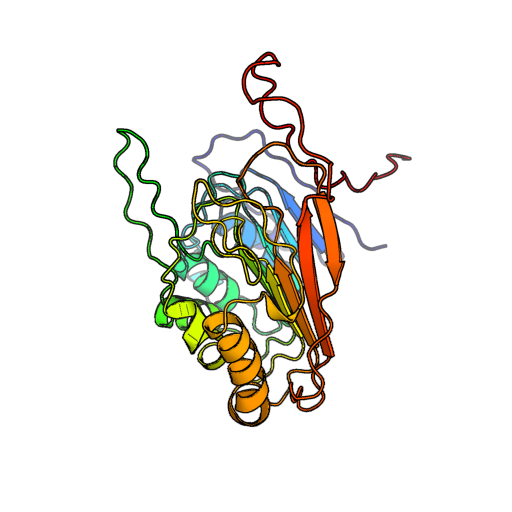 245 GLY A CA 1
ATOM 2010 C C . GLY A 1 245 ? 6.106 6.294 -20.554 1.00 68.50 245 GLY A C 1
ATOM 2011 O O . GLY A 1 245 ? 4.937 6.378 -20.929 1.00 68.50 245 GLY A O 1
ATOM 2012 N N . CYS A 1 246 ? 6.872 7.378 -20.437 1.00 64.25 246 CYS A N 1
ATOM 2013 C CA . CYS A 1 246 ? 6.443 8.717 -20.848 1.00 64.25 246 CYS A CA 1
ATOM 2014 C C . CYS A 1 246 ? 6.931 9.136 -22.246 1.00 64.25 246 CYS A C 1
ATOM 2016 O O . CYS A 1 246 ? 6.826 10.313 -22.590 1.00 64.25 246 CYS A O 1
ATOM 2018 N N . VAL A 1 247 ? 7.477 8.213 -23.041 1.00 60.66 247 VAL A N 1
ATOM 2019 C CA . VAL A 1 247 ? 8.015 8.510 -24.375 1.00 60.66 247 VAL A CA 1
ATOM 2020 C C . VAL A 1 247 ? 6.995 8.076 -25.423 1.00 60.66 247 VAL A C 1
ATOM 2022 O O . VAL A 1 247 ? 6.791 6.887 -25.603 1.00 60.66 247 VAL A O 1
ATOM 2025 N N . GLY A 1 248 ? 6.366 9.046 -26.090 1.00 63.22 248 GLY A N 1
ATOM 2026 C CA . GLY A 1 248 ? 5.584 8.825 -27.312 1.00 63.22 248 GLY A CA 1
ATOM 2027 C C . GLY A 1 248 ? 4.182 8.226 -27.147 1.00 63.22 248 GLY A C 1
ATOM 2028 O O . GLY A 1 248 ? 3.772 7.780 -26.072 1.00 63.22 248 GLY A O 1
ATOM 2029 N N . PHE A 1 249 ? 3.440 8.246 -28.256 1.00 68.31 249 PHE A N 1
ATOM 2030 C CA . PHE A 1 249 ? 2.215 7.475 -28.437 1.00 68.31 249 PHE A CA 1
ATOM 2031 C C . PHE A 1 249 ? 2.600 6.140 -29.073 1.00 68.31 249 PHE A C 1
ATOM 2033 O O . PHE A 1 249 ? 2.827 6.061 -30.275 1.00 68.31 249 PHE A O 1
ATOM 2040 N N . HIS A 1 250 ? 2.714 5.110 -28.244 1.00 72.25 250 HIS A N 1
ATOM 2041 C CA . HIS A 1 250 ? 2.886 3.732 -28.693 1.00 72.25 250 HIS A CA 1
ATOM 2042 C C . HIS A 1 250 ? 1.642 2.932 -28.333 1.00 72.25 250 HIS A C 1
ATOM 2044 O O . HIS A 1 250 ? 0.945 3.261 -27.366 1.00 72.25 250 HIS A O 1
ATOM 2050 N N . TYR A 1 251 ? 1.398 1.852 -29.068 1.00 79.31 251 TYR A N 1
ATOM 2051 C CA . TYR A 1 251 ? 0.584 0.774 -28.530 1.00 79.31 251 TYR A CA 1
ATOM 2052 C C . TYR A 1 251 ? 1.437 0.029 -27.512 1.00 79.31 251 TYR A C 1
ATOM 2054 O O . TYR A 1 251 ? 2.553 -0.386 -27.813 1.00 79.31 251 TYR A O 1
ATOM 2062 N N . TRP A 1 252 ? 0.940 -0.079 -26.288 1.00 81.31 252 TRP A N 1
ATOM 2063 C CA . TRP A 1 252 ? 1.680 -0.663 -25.180 1.00 81.31 252 TRP A CA 1
ATOM 2064 C C . TRP A 1 252 ? 1.162 -2.070 -24.894 1.00 81.31 252 TRP A C 1
ATOM 2066 O O . TRP A 1 252 ? -0.044 -2.273 -24.771 1.00 81.31 252 TRP A O 1
ATOM 2076 N N . GLU A 1 253 ? 2.072 -3.027 -24.765 1.00 83.75 253 GLU A N 1
ATOM 2077 C CA . GLU A 1 253 ? 1.783 -4.418 -24.425 1.00 83.75 253 GLU A CA 1
ATOM 2078 C C . GLU A 1 253 ? 2.301 -4.719 -23.018 1.00 83.75 253 GLU A C 1
ATOM 2080 O O . GLU A 1 253 ? 3.325 -4.185 -22.586 1.00 83.75 253 GLU A O 1
ATOM 2085 N N . THR A 1 254 ? 1.556 -5.540 -22.274 1.00 87.38 254 THR A N 1
ATOM 2086 C CA . THR A 1 254 ? 1.966 -5.995 -20.940 1.00 87.38 254 THR A CA 1
ATOM 2087 C C . THR A 1 254 ? 2.667 -7.336 -21.069 1.00 87.38 254 THR A C 1
ATOM 2089 O O . THR A 1 254 ? 2.111 -8.266 -21.649 1.00 87.38 254 THR A O 1
ATOM 2092 N N . ALA A 1 255 ? 3.845 -7.447 -20.470 1.00 87.38 255 ALA A N 1
ATOM 2093 C CA . ALA A 1 255 ? 4.605 -8.680 -20.370 1.00 87.38 255 ALA A CA 1
ATOM 2094 C C . ALA A 1 255 ? 4.874 -9.027 -18.900 1.00 87.38 255 ALA A C 1
ATOM 2096 O O . ALA A 1 255 ? 4.907 -8.157 -18.023 1.00 87.38 255 ALA A O 1
ATOM 2097 N N . ILE A 1 256 ? 5.056 -10.320 -18.636 1.00 89.56 256 ILE A N 1
ATOM 2098 C CA . ILE A 1 256 ? 5.481 -10.839 -17.334 1.00 89.56 256 ILE A CA 1
ATOM 2099 C C . ILE A 1 256 ? 6.969 -11.145 -17.445 1.00 89.56 256 ILE A C 1
ATOM 2101 O O . ILE A 1 256 ? 7.400 -11.848 -18.358 1.00 89.56 256 ILE A O 1
ATOM 2105 N N . TRP A 1 257 ? 7.763 -10.596 -16.534 1.00 88.38 257 TRP A N 1
ATOM 2106 C CA . TRP A 1 257 ? 9.180 -10.904 -16.462 1.00 88.38 257 TRP A CA 1
ATOM 2107 C C . TRP A 1 257 ? 9.388 -12.281 -15.845 1.00 88.38 257 TRP A C 1
ATOM 2109 O O . TRP A 1 257 ? 8.923 -12.557 -14.740 1.00 88.38 257 TRP A O 1
ATOM 2119 N N . THR A 1 258 ? 10.124 -13.129 -16.557 1.00 86.94 258 THR A N 1
ATOM 2120 C CA . THR A 1 258 ? 10.600 -14.407 -16.033 1.00 86.94 258 THR A CA 1
ATOM 2121 C C . THR A 1 258 ? 12.019 -14.216 -15.499 1.00 86.94 258 THR A C 1
ATOM 2123 O O . THR A 1 258 ? 12.895 -13.820 -16.278 1.00 86.94 258 THR A O 1
ATOM 2126 N N . PRO A 1 259 ? 12.263 -14.468 -14.200 1.00 84.00 259 PRO A N 1
ATOM 2127 C CA . PRO A 1 259 ? 13.600 -14.365 -13.637 1.00 84.00 259 PRO A CA 1
ATOM 2128 C C . PRO A 1 259 ? 14.563 -15.352 -14.326 1.00 84.00 259 PRO A C 1
ATOM 2130 O O . PRO A 1 259 ? 14.165 -16.479 -14.635 1.00 84.00 259 PRO A O 1
ATOM 2133 N N . PRO A 1 260 ? 15.821 -14.951 -14.585 1.00 85.00 260 PRO A N 1
ATOM 2134 C CA . PRO A 1 260 ? 16.889 -15.866 -14.976 1.00 85.00 260 PRO A CA 1
ATOM 2135 C C . PRO A 1 260 ? 17.055 -17.028 -13.984 1.00 85.00 260 PRO A C 1
ATOM 2137 O O . PRO A 1 260 ? 16.723 -16.894 -12.809 1.00 85.00 260 PRO A O 1
ATOM 2140 N N . SER A 1 261 ? 17.596 -18.163 -14.434 1.00 86.00 261 SER A N 1
ATOM 2141 C CA . SER A 1 261 ? 17.768 -19.358 -13.590 1.00 86.00 261 SER A CA 1
ATOM 2142 C C . SER A 1 261 ? 18.731 -19.162 -12.414 1.00 86.00 261 SER A C 1
ATOM 2144 O O . SER A 1 261 ? 18.663 -19.911 -11.449 1.00 86.00 261 SER A O 1
ATOM 2146 N N . ASP A 1 262 ? 19.632 -18.182 -12.501 1.00 84.69 262 ASP A N 1
ATOM 2147 C CA . ASP A 1 262 ? 20.556 -17.764 -11.439 1.00 84.69 262 ASP A CA 1
ATOM 2148 C C . ASP A 1 262 ? 19.912 -16.822 -10.406 1.00 84.69 262 ASP A C 1
ATOM 2150 O O . ASP A 1 262 ? 20.543 -16.471 -9.411 1.00 84.69 262 ASP A O 1
ATOM 2154 N N . CYS A 1 263 ? 18.665 -16.396 -10.616 1.00 84.31 263 CYS A N 1
ATOM 2155 C CA . CYS A 1 263 ? 17.936 -15.570 -9.665 1.00 84.31 263 CYS A CA 1
ATOM 2156 C C . CYS A 1 263 ? 17.317 -16.457 -8.576 1.00 84.31 263 CYS A C 1
ATOM 2158 O O . CYS A 1 263 ? 16.224 -17.005 -8.732 1.00 84.31 263 CYS A O 1
ATOM 2160 N N . GLU A 1 264 ? 18.027 -16.603 -7.460 1.00 85.25 264 GLU A N 1
ATOM 2161 C CA . GLU A 1 264 ? 17.515 -17.292 -6.277 1.00 85.25 264 GLU A CA 1
ATOM 2162 C C . GLU A 1 264 ? 16.338 -16.515 -5.677 1.00 85.25 264 GLU A C 1
ATOM 2164 O O . GLU A 1 264 ? 16.472 -15.371 -5.242 1.00 85.25 264 GLU A O 1
ATOM 2169 N N . THR A 1 265 ? 15.161 -17.140 -5.649 1.00 86.38 265 THR A N 1
ATOM 2170 C CA . THR A 1 265 ? 13.954 -16.515 -5.092 1.00 86.38 265 THR A CA 1
ATOM 2171 C C . THR A 1 265 ? 13.730 -16.844 -3.622 1.00 86.38 265 THR A C 1
ATOM 2173 O O . THR A 1 265 ? 12.821 -16.283 -3.018 1.00 86.38 265 THR A O 1
ATOM 2176 N N . ASP A 1 266 ? 14.508 -17.769 -3.049 1.00 88.00 266 ASP A N 1
ATOM 2177 C CA . ASP A 1 266 ? 14.340 -18.282 -1.682 1.00 88.00 266 ASP A CA 1
ATOM 2178 C C . ASP A 1 266 ? 12.873 -18.669 -1.372 1.00 88.00 266 ASP A C 1
ATOM 2180 O O . ASP A 1 266 ? 12.317 -18.374 -0.315 1.00 88.00 266 ASP A O 1
ATOM 2184 N N . GLY A 1 267 ? 12.171 -19.247 -2.356 1.00 91.06 267 GLY A N 1
ATOM 2185 C CA . GLY A 1 267 ? 10.756 -19.627 -2.245 1.00 91.06 267 GLY A CA 1
ATOM 2186 C C . GLY A 1 267 ? 9.753 -18.464 -2.299 1.00 91.06 267 GLY A C 1
ATOM 2187 O O . GLY A 1 267 ? 8.585 -18.659 -1.967 1.00 91.06 267 GLY A O 1
ATOM 2188 N N . VAL A 1 268 ? 10.173 -17.254 -2.681 1.00 94.12 268 VAL A N 1
ATOM 2189 C CA . VAL A 1 268 ? 9.276 -16.115 -2.946 1.00 94.12 268 VAL A CA 1
ATOM 2190 C C . VAL A 1 268 ? 8.696 -16.223 -4.355 1.00 94.12 268 VAL A C 1
ATOM 2192 O O . VAL A 1 268 ? 9.423 -16.328 -5.340 1.00 94.12 268 VAL A O 1
ATOM 2195 N N . GLU A 1 269 ? 7.375 -16.130 -4.469 1.00 94.94 269 GLU A N 1
ATOM 2196 C CA . GLU A 1 269 ? 6.695 -15.973 -5.751 1.00 94.94 269 GLU A CA 1
ATOM 2197 C C . GLU A 1 269 ? 6.946 -14.561 -6.307 1.00 94.94 269 GLU A C 1
ATOM 2199 O O . GLU A 1 269 ? 6.555 -13.563 -5.692 1.00 94.94 269 GLU A O 1
ATOM 2204 N N . LEU A 1 270 ? 7.581 -14.474 -7.479 1.00 93.50 270 LEU A N 1
ATOM 2205 C CA . LEU A 1 270 ? 7.808 -13.219 -8.196 1.00 93.50 270 LEU A CA 1
ATOM 2206 C C . LEU A 1 270 ? 6.750 -13.023 -9.287 1.00 93.50 270 LEU A C 1
ATOM 2208 O O . LEU A 1 270 ? 6.695 -13.793 -10.241 1.00 93.50 270 LEU A O 1
ATOM 2212 N N . ASP A 1 271 ? 5.957 -11.956 -9.179 1.00 94.62 271 ASP A N 1
ATOM 2213 C CA . ASP A 1 271 ? 5.028 -11.516 -10.230 1.00 94.62 271 ASP A CA 1
ATOM 2214 C C . ASP A 1 271 ? 5.383 -10.084 -10.647 1.00 94.62 271 ASP A C 1
ATOM 2216 O O . ASP A 1 271 ? 4.881 -9.091 -10.108 1.00 94.62 271 ASP A O 1
ATOM 2220 N N . ILE A 1 272 ? 6.333 -9.977 -11.576 1.00 91.56 272 ILE A N 1
ATOM 2221 C CA . ILE A 1 272 ? 6.842 -8.701 -12.073 1.00 91.56 272 ILE A CA 1
ATOM 2222 C C . ILE A 1 272 ? 6.255 -8.451 -13.459 1.00 91.56 272 ILE A C 1
ATOM 2224 O O . ILE A 1 272 ? 6.626 -9.094 -14.439 1.00 91.56 272 ILE A O 1
ATOM 2228 N N . LYS A 1 273 ? 5.346 -7.483 -13.540 1.00 91.38 273 LYS A N 1
ATOM 2229 C CA . LYS A 1 273 ? 4.703 -7.048 -14.781 1.00 91.38 273 LYS A CA 1
ATOM 2230 C C . LYS A 1 273 ? 5.352 -5.772 -15.264 1.00 91.38 273 LYS A C 1
ATOM 2232 O O . LYS A 1 273 ? 5.583 -4.853 -14.477 1.00 91.38 273 LYS A O 1
ATOM 2237 N N . PHE A 1 274 ? 5.593 -5.688 -16.559 1.00 86.94 274 PHE A N 1
ATOM 2238 C CA . PHE A 1 274 ? 6.082 -4.474 -17.186 1.00 86.94 274 PHE A CA 1
ATOM 2239 C C . PHE A 1 274 ? 5.349 -4.214 -18.487 1.00 86.94 274 PHE A C 1
ATOM 2241 O O . PHE A 1 274 ? 4.744 -5.109 -19.078 1.00 86.94 274 PHE A O 1
ATOM 2248 N N . VAL A 1 275 ? 5.381 -2.957 -18.905 1.00 83.75 275 VAL A N 1
ATOM 2249 C CA . VAL A 1 275 ? 4.695 -2.510 -20.104 1.00 83.75 275 VAL A CA 1
ATOM 2250 C C . VAL A 1 275 ? 5.719 -1.956 -21.091 1.00 83.75 275 VAL A C 1
ATOM 2252 O O . VAL A 1 275 ? 6.467 -1.032 -20.769 1.00 83.75 275 VAL A O 1
ATOM 2255 N N . HIS A 1 276 ? 5.746 -2.516 -22.298 1.00 79.56 276 HIS A N 1
ATOM 2256 C CA . HIS A 1 276 ? 6.681 -2.156 -23.366 1.00 79.56 276 HIS A CA 1
ATOM 2257 C C . HIS A 1 276 ? 5.916 -1.737 -24.628 1.00 79.56 276 HIS A C 1
ATOM 2259 O O . HIS A 1 276 ? 4.761 -2.131 -24.801 1.00 79.56 276 HIS A O 1
ATOM 2265 N N . PRO A 1 277 ? 6.493 -0.907 -25.514 1.00 77.31 277 PRO A N 1
ATOM 2266 C CA . PRO A 1 277 ? 5.835 -0.620 -26.780 1.00 77.31 277 PRO A CA 1
ATOM 2267 C C . PRO A 1 277 ? 5.793 -1.887 -27.638 1.00 77.31 277 PRO A C 1
ATOM 2269 O O . PRO A 1 277 ? 6.745 -2.674 -27.661 1.00 77.31 277 PRO A O 1
ATOM 2272 N N . LYS A 1 278 ? 4.698 -2.064 -28.370 1.00 80.81 278 LYS A N 1
ATOM 2273 C CA . LYS A 1 278 ? 4.561 -3.100 -29.385 1.00 80.81 278 LYS A CA 1
ATOM 2274 C C . LYS A 1 278 ? 5.546 -2.805 -30.527 1.00 80.81 278 LYS A C 1
ATOM 2276 O O . LYS A 1 278 ? 5.517 -1.690 -31.061 1.00 80.81 278 LYS A O 1
ATOM 2281 N N . PRO A 1 279 ? 6.421 -3.743 -30.922 1.00 75.38 279 PRO A N 1
ATOM 2282 C CA . PRO A 1 279 ? 7.325 -3.538 -32.051 1.00 75.38 279 PRO A CA 1
ATOM 2283 C C . PRO A 1 279 ? 6.565 -3.135 -33.324 1.00 75.38 279 PRO A C 1
ATOM 2285 O O . PRO A 1 279 ? 5.517 -3.703 -33.626 1.00 75.38 279 PRO A O 1
ATOM 2288 N N . GLY A 1 280 ? 7.067 -2.129 -34.046 1.00 75.81 280 GLY A N 1
ATOM 2289 C CA . GLY A 1 280 ? 6.425 -1.613 -35.264 1.00 75.81 280 GLY A CA 1
ATOM 2290 C C . GLY A 1 280 ? 5.152 -0.789 -35.032 1.00 75.81 280 GLY A C 1
ATOM 2291 O O . GLY A 1 280 ? 4.498 -0.404 -35.991 1.00 75.81 280 GLY A O 1
ATOM 2292 N N . SER A 1 281 ? 4.794 -0.496 -33.778 1.00 73.56 281 SER A N 1
ATOM 2293 C CA . SER A 1 281 ? 3.622 0.319 -33.430 1.00 73.56 281 SER A CA 1
ATOM 2294 C C . SER A 1 281 ? 3.908 1.822 -33.335 1.00 73.56 281 SER A C 1
ATOM 2296 O O . SER A 1 281 ? 3.187 2.556 -32.655 1.00 73.56 281 SER A O 1
ATOM 2298 N N . GLU A 1 282 ? 4.990 2.277 -33.967 1.00 68.00 282 GLU A N 1
ATOM 2299 C CA . GLU A 1 282 ? 5.323 3.697 -34.039 1.00 68.00 282 GLU A CA 1
ATOM 2300 C C . GLU A 1 282 ? 4.170 4.425 -34.737 1.00 68.00 282 GLU A C 1
ATOM 2302 O O . GLU A 1 282 ? 3.870 4.162 -35.898 1.00 68.00 282 GLU A O 1
ATOM 2307 N N . MET A 1 283 ? 3.462 5.292 -34.007 1.00 59.72 283 MET A N 1
ATOM 2308 C CA . MET A 1 283 ? 2.531 6.211 -34.650 1.00 59.72 283 MET A CA 1
ATOM 2309 C C . MET A 1 283 ? 3.355 7.274 -35.367 1.00 59.72 283 MET A C 1
ATOM 2311 O O . MET A 1 283 ? 4.246 7.870 -34.751 1.00 59.72 283 MET A O 1
ATOM 2315 N N . ASP A 1 284 ? 3.030 7.510 -36.640 1.00 54.16 284 ASP A N 1
ATOM 2316 C CA . ASP A 1 284 ? 3.579 8.616 -37.415 1.00 54.16 284 ASP A CA 1
ATOM 2317 C C . ASP A 1 284 ? 3.546 9.909 -36.594 1.00 54.16 284 ASP A C 1
ATOM 2319 O O . ASP A 1 284 ? 2.611 10.165 -35.834 1.00 54.16 284 ASP A O 1
ATOM 2323 N N . SER A 1 285 ? 4.657 10.630 -36.720 1.00 50.78 285 SER A N 1
ATOM 2324 C CA . SER A 1 285 ? 5.140 11.797 -35.987 1.00 50.78 285 SER A CA 1
ATOM 2325 C C . SER A 1 285 ? 4.169 12.542 -35.045 1.00 50.78 285 SER A C 1
ATOM 2327 O O . SER A 1 285 ? 2.995 12.777 -35.320 1.00 50.78 285 SER A O 1
ATOM 2329 N N . TRP A 1 286 ? 4.727 13.087 -33.954 1.00 49.22 286 TRP A N 1
ATOM 2330 C CA . TRP A 1 286 ? 4.076 14.059 -33.051 1.00 49.22 286 TRP A CA 1
ATOM 2331 C C . TRP A 1 286 ? 3.344 15.224 -33.758 1.00 49.22 286 TRP A C 1
ATOM 2333 O O . TRP A 1 286 ? 2.581 15.935 -33.102 1.00 49.22 286 TRP A O 1
ATOM 2343 N N . ASN A 1 287 ? 3.598 15.439 -35.052 1.00 50.81 287 ASN A N 1
ATOM 2344 C CA . ASN A 1 287 ? 3.112 16.562 -35.838 1.00 50.81 287 ASN A CA 1
ATOM 2345 C C . ASN A 1 287 ? 1.807 16.274 -36.601 1.00 50.81 287 ASN A C 1
ATOM 2347 O O . ASN A 1 287 ? 1.128 17.232 -36.960 1.00 50.81 287 ASN A O 1
ATOM 2351 N N . ASP A 1 288 ? 1.410 15.011 -36.799 1.00 47.62 288 ASP A N 1
ATOM 2352 C CA . ASP A 1 288 ? 0.294 14.668 -37.703 1.00 47.62 288 ASP A CA 1
ATOM 2353 C C . ASP A 1 288 ? -1.068 14.506 -37.015 1.00 47.62 288 ASP A C 1
ATOM 2355 O O . ASP A 1 288 ? -2.038 14.040 -37.618 1.00 47.62 288 ASP A O 1
ATOM 2359 N N . ARG A 1 289 ? -1.199 14.917 -35.745 1.00 47.09 289 ARG A N 1
ATOM 2360 C CA . ARG A 1 289 ? -2.502 14.951 -35.065 1.00 47.09 289 ARG A CA 1
ATOM 2361 C C . ARG A 1 289 ? -2.753 16.270 -34.333 1.00 47.09 289 ARG A C 1
ATOM 2363 O O . ARG A 1 289 ? -1.832 16.828 -33.731 1.00 47.09 289 ARG A O 1
ATOM 2370 N N . PRO A 1 290 ? -4.018 16.746 -34.295 1.00 43.75 290 PRO A N 1
ATOM 2371 C CA . PRO A 1 290 ? -4.419 17.780 -33.349 1.00 43.75 290 PRO A CA 1
ATOM 2372 C C . PRO A 1 290 ? -4.022 17.325 -31.945 1.00 43.75 290 PRO A C 1
ATOM 2374 O O . PRO A 1 290 ? -4.016 16.125 -31.680 1.00 43.75 290 PRO A O 1
ATOM 2377 N N . ARG A 1 291 ? -3.708 18.262 -31.041 1.00 44.97 291 ARG A N 1
ATOM 2378 C CA . ARG A 1 291 ? -3.404 18.001 -29.622 1.00 44.97 291 ARG A CA 1
ATOM 2379 C C . ARG A 1 291 ? -4.588 17.323 -28.915 1.00 44.97 291 ARG A C 1
ATOM 2381 O O . ARG A 1 291 ? -5.273 17.931 -28.095 1.00 44.97 291 ARG A O 1
ATOM 2388 N N . ILE A 1 292 ? -4.835 16.058 -29.213 1.00 41.78 292 ILE A N 1
ATOM 2389 C CA . ILE A 1 292 ? -5.720 15.195 -28.460 1.00 41.78 292 ILE A CA 1
ATOM 2390 C C . ILE A 1 292 ? -4.939 14.946 -27.180 1.00 41.78 292 ILE A C 1
ATOM 2392 O O . ILE A 1 292 ? -3.907 14.272 -27.184 1.00 41.78 292 ILE A O 1
ATOM 2396 N N . ARG A 1 293 ? -5.369 15.618 -26.101 1.00 42.81 293 ARG A N 1
ATOM 2397 C CA . ARG A 1 293 ? -4.903 15.378 -24.728 1.00 42.81 293 ARG A CA 1
ATOM 2398 C C . ARG A 1 293 ? -4.690 13.880 -24.601 1.00 42.81 293 ARG A C 1
ATOM 2400 O O . ARG A 1 293 ? -5.661 13.174 -24.856 1.00 42.81 293 ARG A O 1
ATOM 2407 N N . CYS A 1 294 ? -3.467 13.433 -24.266 1.00 37.66 294 CYS A N 1
ATOM 2408 C CA . CYS A 1 294 ? -3.166 12.021 -24.030 1.00 37.66 294 CYS A CA 1
ATOM 2409 C C . CYS A 1 294 ? -4.389 11.410 -23.377 1.00 37.66 294 CYS A C 1
ATOM 2411 O O . CYS A 1 294 ? -4.714 11.841 -22.262 1.00 37.66 294 CYS A O 1
ATOM 2413 N N . HIS A 1 295 ? -5.109 10.549 -24.111 1.00 38.44 295 HIS A N 1
ATOM 2414 C CA . HIS A 1 295 ? -6.321 9.955 -23.584 1.00 38.44 295 HIS A CA 1
ATOM 2415 C C . HIS A 1 295 ? -5.939 9.468 -22.203 1.00 38.44 295 HIS A C 1
ATOM 2417 O O . HIS A 1 295 ? -4.907 8.804 -22.019 1.00 38.44 295 HIS A O 1
ATOM 2423 N N . ARG A 1 296 ? -6.688 9.967 -21.213 1.00 41.16 296 ARG A N 1
ATOM 2424 C CA . ARG A 1 296 ? -6.725 9.399 -19.877 1.00 41.16 296 ARG A CA 1
ATOM 2425 C C . ARG A 1 296 ? -6.610 7.903 -20.143 1.00 41.16 296 ARG A C 1
ATOM 2427 O O . ARG A 1 296 ? -7.454 7.361 -20.846 1.00 41.16 296 ARG A O 1
ATOM 2434 N N . TYR A 1 297 ? -5.545 7.259 -19.671 1.00 38.59 297 TYR A N 1
ATOM 2435 C CA . TYR A 1 297 ? -5.682 5.849 -19.368 1.00 38.59 297 TYR A CA 1
ATOM 2436 C C . TYR A 1 297 ? -6.784 5.854 -18.306 1.00 38.59 297 TYR A C 1
ATOM 2438 O O . TYR A 1 297 ? -6.521 6.072 -17.119 1.00 38.59 297 TYR A O 1
ATOM 2446 N N . GLU A 1 298 ? -8.031 5.809 -18.769 1.00 36.38 298 GLU A N 1
ATOM 2447 C CA . GLU A 1 298 ? -9.091 5.049 -18.159 1.00 36.38 298 GLU A CA 1
ATOM 2448 C C . GLU A 1 298 ? -8.453 3.675 -18.030 1.00 36.38 298 GLU A C 1
ATOM 2450 O O . GLU A 1 298 ? -8.451 2.851 -18.938 1.00 36.38 298 GLU A O 1
ATOM 2455 N N . TYR A 1 299 ? -7.752 3.483 -16.908 1.00 38.00 299 TYR A N 1
ATOM 2456 C CA . TYR A 1 299 ? -7.803 2.187 -16.269 1.00 38.00 299 TYR A CA 1
ATOM 2457 C C . TYR A 1 299 ? -9.277 1.859 -16.298 1.00 38.00 299 TYR A C 1
ATOM 2459 O O . TYR A 1 299 ? -10.036 2.627 -15.702 1.00 38.00 299 TYR A O 1
ATOM 2467 N N . SER A 1 300 ? -9.627 0.871 -17.124 1.00 33.66 300 SER A N 1
ATOM 2468 C CA . SER A 1 300 ? -10.989 0.429 -17.363 1.00 33.66 300 SER A CA 1
ATOM 2469 C C . SER A 1 300 ? -11.773 0.654 -16.090 1.00 33.66 300 SER A C 1
ATOM 2471 O O . SER A 1 300 ? -11.427 0.090 -15.042 1.00 33.66 300 SER A O 1
ATOM 2473 N N . GLU A 1 301 ? -12.754 1.545 -16.177 1.00 33.94 301 GLU A N 1
ATOM 2474 C CA . GLU A 1 301 ? -13.874 1.519 -15.267 1.00 33.94 301 GLU A CA 1
ATOM 2475 C C . GLU A 1 301 ? -14.198 0.036 -15.090 1.00 33.94 301 GLU A C 1
ATOM 2477 O O . GLU A 1 301 ? -14.430 -0.689 -16.060 1.00 33.94 301 GLU A O 1
ATOM 2482 N N . TYR A 1 302 ? -14.049 -0.465 -13.863 1.00 35.19 302 TYR A N 1
ATOM 2483 C CA . TYR A 1 302 ? -14.764 -1.674 -13.511 1.00 35.19 302 TYR A CA 1
ATOM 2484 C C . TYR A 1 302 ? -16.205 -1.335 -13.865 1.00 35.19 302 TYR A C 1
ATOM 2486 O O . TYR A 1 302 ? -16.773 -0.440 -13.238 1.00 35.19 302 TYR A O 1
ATOM 2494 N N . ASN A 1 303 ? -16.727 -1.960 -14.923 1.00 28.81 303 ASN A N 1
ATOM 2495 C CA . ASN A 1 303 ? -18.139 -1.914 -15.253 1.00 28.81 303 ASN A CA 1
ATOM 2496 C C . ASN A 1 303 ? -18.872 -2.392 -14.001 1.00 28.81 303 ASN A C 1
ATOM 2498 O O . ASN A 1 303 ? -18.972 -3.589 -13.741 1.00 28.81 303 ASN A O 1
ATOM 2502 N N . PHE A 1 304 ? -19.314 -1.445 -13.180 1.00 35.25 304 PHE A N 1
ATOM 2503 C CA . PHE A 1 304 ? -20.430 -1.678 -12.299 1.00 35.25 304 PHE A CA 1
ATOM 2504 C C . PHE A 1 304 ? -21.634 -1.662 -13.225 1.00 35.25 304 PHE A C 1
ATOM 2506 O O . PHE A 1 304 ? -22.053 -0.603 -13.693 1.00 35.25 304 PHE A O 1
ATOM 2513 N N . ASP A 1 305 ? -22.132 -2.858 -13.532 1.00 28.62 305 ASP A N 1
ATOM 2514 C CA . ASP A 1 305 ? -23.517 -3.032 -13.938 1.00 28.62 305 ASP A CA 1
ATOM 2515 C C . ASP A 1 305 ? -24.380 -2.329 -12.886 1.00 28.62 305 ASP A C 1
ATOM 2517 O O . ASP A 1 305 ? -24.631 -2.849 -11.799 1.00 28.62 305 ASP A O 1
ATOM 2521 N N . ASN A 1 306 ? -24.803 -1.108 -13.204 1.00 31.83 306 ASN A N 1
ATOM 2522 C CA . ASN A 1 306 ? -25.885 -0.432 -12.512 1.00 31.83 306 ASN A CA 1
ATOM 2523 C C . ASN A 1 306 ? -27.180 -1.138 -12.915 1.00 31.83 306 ASN A C 1
ATOM 2525 O O . ASN A 1 306 ? -27.908 -0.684 -13.796 1.00 31.83 306 ASN A O 1
ATOM 2529 N N . SER A 1 307 ? -27.448 -2.271 -12.275 1.00 29.22 307 SER A N 1
ATOM 2530 C CA . SER A 1 307 ? -28.782 -2.850 -12.220 1.00 29.22 307 SER A CA 1
ATOM 2531 C C . SER A 1 307 ? -29.237 -2.898 -10.760 1.00 29.22 307 SER A C 1
ATOM 2533 O O . SER A 1 307 ? -28.817 -3.762 -9.997 1.00 29.22 307 SER A O 1
ATOM 2535 N N . PHE A 1 308 ? -30.123 -1.939 -10.457 1.00 35.78 308 PHE A N 1
ATOM 2536 C CA . PHE A 1 308 ? -30.982 -1.768 -9.274 1.00 35.78 308 PHE A CA 1
ATOM 2537 C C . PHE A 1 308 ? -30.355 -1.238 -7.977 1.00 35.78 308 PHE A C 1
ATOM 2539 O O . PHE A 1 308 ? -29.588 -1.957 -7.303 1.00 35.78 308 PHE A O 1
#

pLDDT: mean 77.69, std 18.91, range [28.62, 98.56]

Foldseek 3Di:
DADEDEDDDDDDLPDADDPVVVVDPPDDPLRHAEYEYEESHELQNQLVVQLRANHAEYAYEQYQEYDAHDDDPVCLPGAGNYQYYHEYHHLNYAYDLVNLLNSLLRYQNHAAYHYADAQDDDPVDDDDPPPDHPHCALVSLLSSCVNCLARYAYYAYAYHQHADDQDRPCLLCVLQSHRLNYAEYEYEDHQNHFQQDDDDPPDPQDDRDLVSRDVVSVVSVLVSQVCCVPRRVNHAEYHYEAEHHPDADADKDKDWRDDDPPRDNVNHHYTYIYIDGDPPRHDPDPPPDDCPPPPPPPPDDPPPPPDD

Organism: NCBI:txid1469910

Sequence (308 aa):
MDRIAQMNRRRPAERDFECCFLVDNERDFSNIRTIHVQQDFTTTEILRFMLLPSLREMKATYLDIMKPPDLPSAWAEKRSTITTLELSGCTLWRIDLSAIHRILSFCPHLRILRAQVPMISEYGGGNRPSQERQLAIPAALDFMLEPVKNILKELKLFNGRHRIRPHCTVREHLYKLLPPTLRRLKLEFPRSSGIFYHHLKGKPFLNQSPKAIPQQRYNWISTQLHDKSTSLPNLAKLEMTDPPGCVGFHYWETAIWTPPSDCETDGVELDIKFVHPKPGSEMDSWNDRPRIRCHRYEYSEYNFDNSF